Protein AF-A0A820HRX9-F1 (afdb_monomer_lite)

Foldseek 3Di:
DDDPPPQDKDKDKDFDAQPPADQVQWWKWWAFPPDPDDTWTWRWDDDDRTITITITRDDPAKTKTKIKIWGWDWDDDPPDIDIDIDIDIDPDIDTDHAWAWDWVVLEAALQWFDWIKIARDQQVVADDKWKDFAPFTFAWPDQDPPRSITITTTHHHPDAFDWTWIWMDTPNHTRGHDTGTRGHHHDKFWDDKPDPDDDPVDPDDMDTDTPPPVRDPDWDWDADPVVRDIDIDD

Organism: NCBI:txid433720

Structure (mmCIF, N/CA/C/O backbone):
data_AF-A0A820HRX9-F1
#
_entry.id   AF-A0A820HRX9-F1
#
loop_
_atom_site.group_PDB
_atom_site.id
_atom_site.type_symbol
_atom_site.label_atom_id
_atom_site.label_alt_id
_atom_site.label_comp_id
_atom_site.label_asym_id
_atom_site.label_entity_id
_atom_site.label_seq_id
_atom_site.pdbx_PDB_ins_code
_atom_site.Cartn_x
_atom_site.Cartn_y
_atom_site.Cartn_z
_atom_site.occupancy
_atom_site.B_iso_or_equiv
_atom_site.auth_seq_id
_atom_site.auth_comp_id
_atom_site.auth_asym_id
_atom_site.auth_atom_id
_atom_site.pdbx_PDB_model_num
ATOM 1 N N . MET A 1 1 ? -13.016 13.967 -30.831 1.00 27.97 1 MET A N 1
ATOM 2 C CA . MET A 1 1 ? -13.050 14.274 -29.384 1.00 27.97 1 MET A CA 1
ATOM 3 C C . MET A 1 1 ? -13.491 12.986 -28.703 1.00 27.97 1 MET A C 1
ATOM 5 O O . MET A 1 1 ? -14.619 12.593 -28.936 1.00 27.97 1 MET A O 1
ATOM 9 N N . ASN A 1 2 ? -12.661 12.175 -28.050 1.00 20.88 2 ASN A N 1
ATOM 10 C CA . ASN A 1 2 ? -11.381 12.402 -27.381 1.00 20.88 2 ASN A CA 1
ATOM 11 C C . ASN A 1 2 ? -10.356 11.349 -27.818 1.00 20.88 2 ASN A C 1
ATOM 13 O O . ASN A 1 2 ? -10.687 10.173 -27.934 1.00 20.88 2 ASN A O 1
ATOM 17 N N . ALA A 1 3 ? -9.132 11.792 -28.086 1.00 20.61 3 ALA A N 1
ATOM 18 C CA . ALA A 1 3 ? -7.985 10.917 -28.249 1.00 20.61 3 ALA A CA 1
ATOM 19 C C . ALA A 1 3 ? -7.303 10.826 -26.878 1.00 20.61 3 ALA A C 1
ATOM 21 O O . ALA A 1 3 ? -6.561 11.731 -26.508 1.00 20.61 3 ALA A O 1
ATOM 22 N N . ASP A 1 4 ? -7.590 9.771 -26.115 1.00 23.89 4 ASP A N 1
ATOM 23 C CA . ASP A 1 4 ? -6.788 9.410 -24.943 1.00 23.89 4 ASP A CA 1
ATOM 24 C C . ASP A 1 4 ? -5.483 8.784 -25.444 1.00 23.89 4 ASP A C 1
ATOM 26 O O . ASP A 1 4 ? -5.358 7.570 -25.624 1.00 23.89 4 ASP A O 1
ATOM 30 N N . VAL A 1 5 ? -4.515 9.645 -25.752 1.00 27.25 5 VAL A N 1
ATOM 31 C CA . VAL A 1 5 ? -3.143 9.252 -26.077 1.00 27.25 5 VAL A CA 1
ATOM 32 C C . VAL A 1 5 ? -2.331 9.308 -24.785 1.00 27.25 5 VAL A C 1
ATOM 34 O O . VAL A 1 5 ? -1.568 10.238 -24.569 1.00 27.25 5 VAL A O 1
ATOM 37 N N . ASN A 1 6 ? -2.498 8.307 -23.919 1.00 34.44 6 ASN A N 1
ATOM 38 C CA . ASN A 1 6 ? -1.455 7.948 -22.958 1.00 34.44 6 ASN A CA 1
ATOM 39 C C . ASN A 1 6 ? -0.613 6.850 -23.606 1.00 34.44 6 ASN A C 1
ATOM 41 O O . ASN A 1 6 ? -0.941 5.665 -23.539 1.00 34.44 6 ASN A O 1
ATOM 45 N N . ILE A 1 7 ? 0.429 7.264 -24.323 1.00 40.94 7 ILE A N 1
ATOM 46 C CA . ILE A 1 7 ? 1.519 6.369 -24.705 1.00 40.94 7 ILE A CA 1
ATOM 47 C C . ILE A 1 7 ? 2.445 6.349 -23.491 1.00 40.94 7 ILE A C 1
ATOM 49 O O . ILE A 1 7 ? 3.190 7.298 -23.269 1.00 40.94 7 ILE A O 1
ATOM 53 N N . GLU A 1 8 ? 2.338 5.316 -22.659 1.00 65.44 8 GLU A N 1
ATOM 54 C CA . GLU A 1 8 ? 3.268 5.115 -21.548 1.00 65.44 8 GLU A CA 1
ATOM 55 C C . GLU A 1 8 ? 4.607 4.654 -22.140 1.00 65.44 8 GLU A C 1
ATOM 57 O O . GLU A 1 8 ? 4.717 3.572 -22.719 1.00 65.44 8 GLU A O 1
ATOM 62 N N . SER A 1 9 ? 5.613 5.521 -22.077 1.00 67.31 9 SER A N 1
ATOM 63 C CA . SER A 1 9 ? 6.987 5.193 -22.445 1.00 67.31 9 SER A CA 1
ATOM 64 C C . SER A 1 9 ? 7.833 4.951 -21.205 1.00 67.31 9 SER A C 1
ATOM 66 O O . SER A 1 9 ? 7.707 5.688 -20.227 1.00 67.31 9 SER A O 1
ATOM 68 N N . VAL A 1 10 ? 8.754 3.993 -21.269 1.00 72.12 10 VAL A N 1
ATOM 69 C CA . VAL A 1 10 ? 9.817 3.837 -20.269 1.00 72.12 10 VAL A CA 1
ATOM 70 C C . VAL A 1 10 ? 11.127 4.355 -20.840 1.00 72.12 10 VAL A C 1
ATOM 72 O O . VAL A 1 10 ? 11.539 3.973 -21.934 1.00 72.12 10 VAL A O 1
ATOM 75 N N . THR A 1 11 ? 11.798 5.207 -20.071 1.00 76.75 11 THR A N 1
ATOM 76 C CA . THR A 1 11 ? 13.167 5.625 -20.357 1.00 76.75 11 THR A CA 1
ATOM 77 C C . THR A 1 11 ? 14.126 4.549 -19.861 1.00 76.75 11 THR A C 1
ATOM 79 O O . THR A 1 11 ? 14.192 4.259 -18.667 1.00 76.75 11 THR A O 1
ATOM 82 N N . LEU A 1 12 ? 14.872 3.953 -20.782 1.00 75.94 12 LEU A N 1
ATOM 83 C CA . LEU A 1 12 ? 15.934 3.004 -20.486 1.00 75.94 12 LEU A CA 1
ATOM 84 C C . LEU A 1 12 ? 17.275 3.730 -20.512 1.00 75.94 12 LEU A C 1
ATOM 86 O O . LEU A 1 12 ? 17.598 4.397 -21.493 1.00 75.94 12 LEU A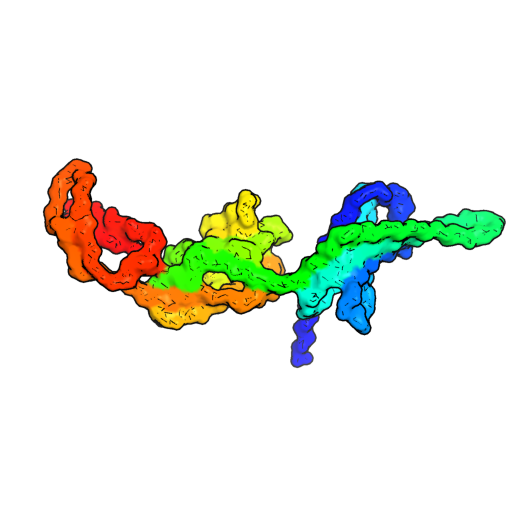 O 1
ATOM 90 N N . THR A 1 13 ? 18.071 3.546 -19.461 1.00 81.06 13 THR A N 1
ATOM 91 C CA . THR A 1 13 ? 19.466 3.991 -19.426 1.00 81.06 13 THR A CA 1
ATOM 92 C C . THR A 1 13 ? 20.368 2.772 -19.427 1.00 81.06 13 THR A C 1
ATOM 94 O O . THR A 1 13 ? 20.329 1.957 -18.508 1.00 81.06 13 THR A O 1
ATOM 97 N N . ILE A 1 14 ? 21.189 2.653 -20.463 1.00 77.19 14 ILE A N 1
ATOM 98 C CA . ILE A 1 14 ? 22.179 1.593 -20.613 1.00 77.19 14 ILE A CA 1
ATOM 99 C C . ILE A 1 14 ? 23.542 2.201 -20.333 1.00 77.19 14 ILE A C 1
ATOM 101 O O . ILE A 1 14 ? 23.923 3.183 -20.965 1.00 77.19 14 ILE A O 1
ATOM 105 N N . THR A 1 15 ? 24.280 1.615 -19.401 1.00 79.94 15 THR A N 1
ATOM 106 C CA . THR A 1 15 ? 25.633 2.043 -19.044 1.00 79.94 15 THR A CA 1
ATOM 107 C C . THR A 1 15 ? 26.674 1.154 -19.726 1.00 79.94 15 THR A C 1
ATOM 109 O O . THR A 1 15 ? 26.468 -0.046 -19.907 1.00 79.94 15 THR A O 1
ATOM 112 N N . GLY A 1 16 ? 27.784 1.746 -20.160 1.00 76.62 16 GLY A N 1
ATOM 113 C CA . GLY A 1 16 ? 28.810 1.070 -20.959 1.00 76.62 16 GLY A CA 1
ATOM 114 C C . GLY A 1 16 ? 29.785 2.068 -21.577 1.00 76.62 16 GLY A C 1
ATOM 115 O O . GLY A 1 16 ? 29.672 3.250 -21.311 1.00 76.62 16 GLY A O 1
ATOM 116 N N . SER A 1 17 ? 30.733 1.619 -22.401 1.00 78.00 17 SER A N 1
ATOM 117 C CA . SER A 1 17 ? 31.650 2.526 -23.112 1.00 78.00 17 SER A CA 1
ATOM 118 C C . SER A 1 17 ? 31.125 2.805 -24.521 1.00 78.00 17 SER A C 1
ATOM 120 O O . SER A 1 17 ? 31.073 1.906 -25.361 1.00 78.00 17 SER A O 1
ATOM 122 N N . PHE A 1 18 ? 30.718 4.049 -24.763 1.00 73.88 18 PHE A N 1
ATOM 123 C CA . PHE A 1 18 ? 30.088 4.528 -25.997 1.00 73.88 18 PHE A CA 1
ATOM 124 C C . PHE A 1 18 ? 30.849 5.708 -26.625 1.00 73.88 18 PHE A C 1
ATOM 126 O O . PHE A 1 18 ? 30.275 6.509 -27.367 1.00 73.88 18 PHE A O 1
ATOM 133 N N . GLU A 1 19 ? 32.147 5.836 -26.345 1.00 76.94 19 GLU A N 1
ATOM 134 C CA . GLU A 1 19 ? 32.988 6.892 -26.915 1.00 76.94 19 GLU A CA 1
ATOM 135 C C . GLU A 1 19 ? 32.926 6.900 -28.452 1.00 76.94 19 GLU A C 1
ATOM 137 O O . GLU A 1 19 ? 33.154 5.890 -29.118 1.00 76.94 19 GLU A O 1
ATOM 142 N N . GLY A 1 20 ? 32.606 8.063 -29.029 1.00 70.44 20 GLY A N 1
ATOM 143 C CA . GLY A 1 20 ? 32.533 8.248 -30.482 1.00 70.44 20 GLY A CA 1
ATOM 144 C C . GLY A 1 20 ? 31.304 7.634 -31.165 1.00 70.44 20 GLY A C 1
ATOM 145 O O . GLY A 1 20 ? 31.200 7.709 -32.389 1.00 70.44 20 GLY A O 1
ATOM 146 N N . VAL A 1 21 ? 30.359 7.059 -30.413 1.00 73.81 21 VAL A N 1
ATOM 147 C CA . VAL A 1 21 ? 29.117 6.500 -30.963 1.00 73.81 21 VAL A CA 1
ATOM 148 C C . VAL A 1 21 ? 28.116 7.621 -31.261 1.00 73.81 21 VAL A C 1
ATOM 150 O O . VAL A 1 21 ? 27.775 8.420 -30.393 1.00 73.81 21 VAL A O 1
ATOM 153 N N . GLN A 1 22 ? 27.613 7.676 -32.497 1.00 72.31 22 GLN A N 1
ATOM 154 C CA . GLN A 1 22 ? 26.589 8.641 -32.911 1.00 72.31 22 GLN A CA 1
ATOM 155 C C . GLN A 1 22 ? 25.182 8.048 -32.760 1.00 72.31 22 GLN A C 1
ATOM 157 O O . GLN A 1 22 ? 24.951 6.893 -33.106 1.00 72.31 22 GLN A O 1
ATOM 162 N N . ALA A 1 23 ? 24.211 8.848 -32.310 1.00 67.06 23 ALA A N 1
ATOM 163 C CA . ALA A 1 23 ? 22.851 8.377 -32.020 1.00 67.06 23 ALA A CA 1
ATOM 164 C C . ALA A 1 23 ? 22.155 7.663 -33.199 1.00 67.06 23 ALA A C 1
ATOM 166 O O . ALA A 1 23 ? 21.506 6.642 -33.000 1.00 67.06 23 ALA A O 1
ATOM 167 N N . HIS A 1 24 ? 22.318 8.158 -34.433 1.00 71.25 24 HIS A N 1
ATOM 168 C CA . HIS A 1 24 ? 21.670 7.590 -35.628 1.00 71.25 24 HIS A CA 1
ATOM 169 C C . HIS A 1 24 ? 22.261 6.244 -36.088 1.00 71.25 24 HIS A C 1
ATOM 171 O O . HIS A 1 24 ? 21.690 5.579 -36.950 1.00 71.25 24 HIS A O 1
ATOM 177 N N . LEU A 1 25 ? 23.403 5.854 -35.520 1.00 68.69 25 LEU A N 1
ATOM 178 C CA . LEU A 1 25 ? 24.117 4.607 -35.792 1.00 68.69 25 LEU A CA 1
ATOM 179 C C . LEU A 1 25 ? 23.743 3.492 -34.795 1.00 68.69 25 LEU A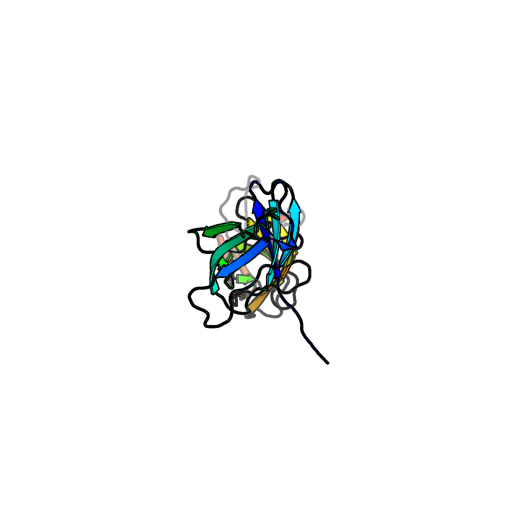 C 1
ATOM 181 O O . LEU A 1 25 ? 24.146 2.337 -34.939 1.00 68.69 25 LEU A O 1
ATOM 185 N N . VAL A 1 26 ? 22.938 3.807 -33.778 1.00 69.69 26 VAL A N 1
ATOM 186 C CA . VAL A 1 26 ? 22.517 2.859 -32.743 1.00 69.69 26 VAL A CA 1
ATOM 187 C C . VAL A 1 26 ? 21.061 2.465 -32.964 1.00 69.69 26 VAL A C 1
ATOM 189 O O . VAL A 1 26 ? 20.193 3.312 -33.151 1.00 69.69 26 VAL A O 1
ATOM 192 N N . THR A 1 27 ? 20.763 1.167 -32.915 1.00 69.06 27 THR A N 1
ATOM 193 C CA . THR A 1 27 ? 19.387 0.658 -32.929 1.00 69.06 27 THR A CA 1
ATOM 194 C C . THR A 1 27 ? 19.190 -0.315 -31.776 1.00 69.06 27 THR A C 1
ATOM 196 O O . THR A 1 27 ? 19.708 -1.431 -31.770 1.00 69.06 27 THR A O 1
ATOM 199 N N . ILE A 1 28 ? 18.404 0.091 -30.787 1.00 68.44 28 ILE A N 1
ATOM 200 C CA . ILE A 1 28 ? 18.102 -0.748 -29.628 1.00 68.44 28 ILE A CA 1
ATOM 201 C C . ILE A 1 28 ? 16.754 -1.419 -29.867 1.00 68.44 28 ILE A C 1
ATOM 203 O O . ILE A 1 28 ? 15.742 -0.739 -30.046 1.00 68.44 28 ILE A O 1
ATOM 207 N N . LEU A 1 29 ? 16.753 -2.752 -29.885 1.00 68.12 29 LEU A N 1
ATOM 208 C CA . LEU A 1 29 ? 15.555 -3.559 -30.080 1.00 68.12 29 LEU A CA 1
ATOM 209 C C . LEU A 1 29 ? 15.222 -4.294 -28.788 1.00 68.12 29 LEU A C 1
ATOM 211 O O . LEU A 1 29 ? 16.062 -4.967 -28.191 1.00 68.12 29 LEU A O 1
ATOM 215 N N . VAL A 1 30 ? 13.971 -4.198 -28.359 1.00 64.75 30 VAL A N 1
ATOM 216 C CA . VAL A 1 30 ? 13.464 -5.060 -27.294 1.00 64.75 30 VAL A CA 1
ATOM 217 C C . VAL A 1 30 ? 12.622 -6.142 -27.950 1.00 64.75 30 VAL A C 1
ATOM 219 O O . VAL A 1 30 ? 11.529 -5.883 -28.457 1.00 64.75 30 VAL A O 1
ATOM 222 N N . THR A 1 31 ? 13.176 -7.354 -27.973 1.00 64.44 31 THR A N 1
ATOM 223 C CA . THR A 1 31 ? 12.581 -8.506 -28.650 1.00 64.44 31 THR A CA 1
ATOM 224 C C . THR A 1 31 ? 11.711 -9.267 -27.657 1.00 64.44 31 THR A C 1
ATOM 226 O O . THR A 1 31 ? 12.204 -9.774 -26.645 1.00 64.44 31 THR A O 1
ATOM 229 N N . PHE A 1 32 ? 10.414 -9.389 -27.938 1.00 63.16 32 PHE A N 1
ATOM 230 C CA . PHE A 1 32 ? 9.480 -10.137 -27.093 1.00 63.16 32 PHE A CA 1
ATOM 231 C C . PHE A 1 32 ? 9.136 -11.482 -27.758 1.00 63.16 32 PHE A C 1
ATO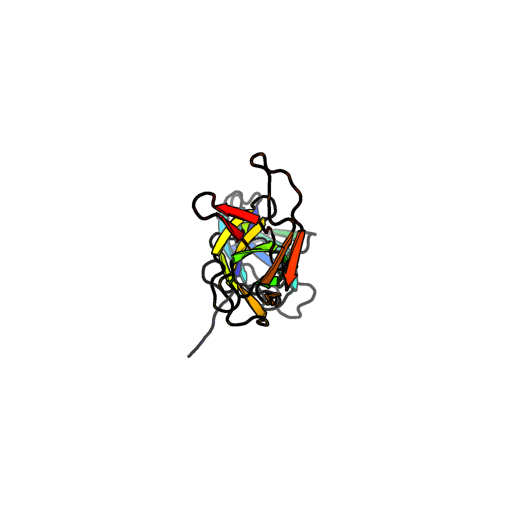M 233 O O . PHE A 1 32 ? 8.450 -11.488 -28.777 1.00 63.16 32 PHE A O 1
ATOM 240 N N . PRO A 1 33 ? 9.553 -12.638 -27.204 1.00 53.94 33 PRO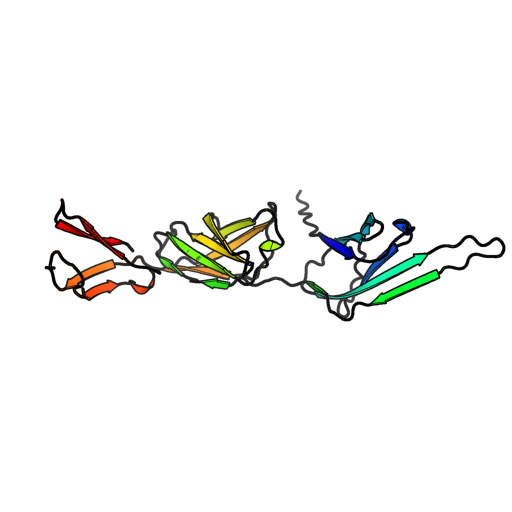 A N 1
ATOM 241 C CA . PRO A 1 33 ? 9.408 -13.951 -27.843 1.00 53.94 33 PRO A CA 1
ATOM 242 C C . PRO A 1 33 ? 7.963 -14.414 -28.095 1.00 53.94 33 PRO A C 1
ATOM 244 O O . PRO A 1 33 ? 7.771 -15.394 -28.807 1.00 53.94 33 PRO A O 1
ATOM 247 N N . LEU A 1 34 ? 6.950 -13.767 -27.507 1.00 51.50 34 LEU A N 1
ATOM 248 C CA . LEU A 1 34 ? 5.548 -14.215 -27.556 1.00 51.50 34 LEU A CA 1
ATOM 249 C C . LEU A 1 34 ? 4.608 -13.285 -28.332 1.00 51.50 34 LEU A C 1
ATOM 251 O O . LEU A 1 34 ? 3.409 -13.547 -28.401 1.00 51.50 34 LEU A O 1
ATOM 255 N N . SER A 1 35 ? 5.124 -12.211 -28.925 1.00 51.22 35 SER A N 1
ATOM 256 C CA . SER A 1 35 ? 4.303 -11.253 -29.654 1.00 51.22 35 SER A CA 1
ATOM 257 C C . SER A 1 35 ? 4.494 -11.456 -31.156 1.00 51.22 35 SER A C 1
ATOM 259 O O . SER A 1 35 ? 5.527 -11.095 -31.703 1.00 51.22 35 SER A O 1
ATOM 261 N N . ASN A 1 36 ? 3.463 -11.928 -31.867 1.00 50.56 36 ASN A N 1
ATOM 262 C CA . ASN A 1 36 ? 3.353 -11.769 -33.333 1.00 50.56 36 ASN A CA 1
ATOM 263 C C . ASN A 1 36 ? 3.207 -10.283 -33.754 1.00 50.56 36 ASN A C 1
ATOM 265 O O . ASN A 1 36 ? 2.774 -9.970 -34.861 1.00 50.56 36 ASN A O 1
ATOM 269 N N . GLN A 1 37 ? 3.519 -9.359 -32.850 1.00 49.78 37 GLN A N 1
ATOM 270 C CA . GLN A 1 37 ? 3.427 -7.921 -32.974 1.00 49.78 37 GLN A CA 1
ATOM 271 C C . GLN A 1 37 ? 4.826 -7.360 -32.708 1.00 49.78 37 GLN A C 1
ATOM 273 O O . GLN A 1 37 ? 5.312 -7.436 -31.583 1.00 49.78 37 GLN A O 1
ATOM 278 N N . HIS A 1 38 ? 5.422 -6.881 -33.801 1.00 56.12 38 HIS A N 1
ATOM 279 C CA . HIS A 1 38 ? 6.589 -6.011 -33.970 1.00 56.12 38 HIS A CA 1
ATOM 280 C C . HIS A 1 38 ? 7.520 -5.824 -32.761 1.00 56.12 38 HIS A C 1
ATOM 282 O O . HIS A 1 38 ? 7.105 -5.309 -31.726 1.00 56.12 38 HIS A O 1
ATOM 288 N N . ASP A 1 39 ? 8.805 -6.141 -32.951 1.00 59.41 39 ASP A N 1
ATOM 289 C CA . ASP A 1 39 ? 9.892 -5.697 -32.073 1.00 59.41 39 ASP A CA 1
ATOM 290 C C . ASP A 1 39 ? 9.700 -4.223 -31.693 1.00 59.41 39 ASP A C 1
ATOM 292 O O . ASP A 1 39 ? 9.473 -3.368 -32.558 1.00 59.41 39 ASP A O 1
ATOM 296 N N . PHE A 1 40 ? 9.773 -3.917 -30.398 1.00 68.56 40 PHE A N 1
ATOM 297 C CA . PHE A 1 40 ? 9.611 -2.542 -29.942 1.00 68.56 40 PHE A CA 1
ATOM 298 C C . PHE A 1 40 ? 10.958 -1.842 -30.074 1.00 68.56 40 PHE A C 1
ATOM 300 O O . PHE A 1 40 ? 11.960 -2.241 -29.471 1.00 68.56 40 PHE A O 1
ATOM 307 N N . VAL A 1 41 ? 10.980 -0.804 -30.906 1.00 72.19 41 VAL A N 1
ATOM 308 C CA . VAL A 1 41 ? 12.172 0.003 -31.152 1.00 72.19 41 VAL A CA 1
ATOM 309 C C . VAL A 1 41 ? 12.307 1.016 -30.022 1.00 72.19 41 VAL A C 1
ATOM 311 O O . VAL A 1 41 ? 11.405 1.825 -29.803 1.00 72.19 41 VAL A O 1
ATOM 314 N N . CYS A 1 42 ? 13.436 0.985 -29.314 1.00 75.06 42 CYS A N 1
ATOM 315 C CA . CYS A 1 42 ? 13.768 2.038 -28.364 1.00 75.06 42 CYS A CA 1
ATOM 316 C C . CYS A 1 42 ? 14.392 3.213 -29.126 1.00 75.06 42 CYS A C 1
ATOM 318 O O . CYS A 1 42 ? 15.420 3.058 -29.790 1.00 75.06 42 CYS A O 1
ATOM 320 N N . THR A 1 43 ? 13.771 4.387 -29.051 1.00 79.31 43 THR A N 1
ATOM 321 C CA . THR A 1 43 ? 14.249 5.584 -29.755 1.00 79.31 43 THR A CA 1
ATOM 322 C C . THR A 1 43 ? 15.320 6.268 -28.914 1.00 79.31 43 THR A C 1
ATOM 324 O O . THR A 1 43 ? 15.045 6.649 -27.781 1.00 79.31 43 THR A O 1
ATOM 327 N N . ILE A 1 44 ? 16.545 6.408 -29.430 1.00 80.69 44 ILE A N 1
ATOM 328 C CA . ILE A 1 44 ? 17.638 7.065 -28.694 1.00 80.69 44 ILE A CA 1
ATOM 329 C C . ILE A 1 44 ? 17.293 8.536 -28.435 1.00 80.69 44 ILE A C 1
ATOM 331 O O . ILE A 1 44 ? 17.023 9.283 -29.372 1.00 80.69 44 ILE A O 1
ATOM 335 N N . GLU A 1 45 ? 17.347 8.948 -27.170 1.00 80.38 45 GLU A N 1
ATOM 336 C CA . GLU A 1 45 ? 17.168 10.341 -26.747 1.00 80.38 45 GLU A CA 1
ATOM 337 C C . GLU A 1 45 ? 18.524 11.026 -26.553 1.00 80.38 45 GLU A C 1
ATOM 339 O O . GLU A 1 45 ? 18.755 12.124 -27.060 1.00 80.38 45 GLU A O 1
ATOM 344 N N . HIS A 1 46 ? 19.447 10.361 -25.850 1.00 79.38 46 HIS A N 1
ATOM 345 C CA . HIS A 1 46 ? 20.744 10.928 -25.491 1.00 79.38 46 HIS A CA 1
ATOM 346 C C . HIS A 1 46 ? 21.863 9.889 -25.569 1.00 79.38 46 HIS A C 1
ATOM 348 O O . HIS A 1 46 ? 21.694 8.738 -25.169 1.00 79.38 46 HIS A O 1
ATOM 354 N N . THR A 1 47 ? 23.031 10.324 -26.042 1.00 76.50 47 THR A N 1
ATOM 355 C CA . THR A 1 47 ? 24.264 9.530 -26.062 1.00 76.50 47 THR A CA 1
ATOM 356 C C . THR A 1 47 ? 25.364 10.269 -25.314 1.00 76.50 47 THR A C 1
ATOM 358 O O . THR A 1 47 ? 25.668 11.418 -25.634 1.00 76.50 47 THR A O 1
ATOM 361 N N . GLN A 1 48 ? 25.958 9.615 -24.326 1.00 81.44 48 GLN A N 1
ATOM 362 C CA . GLN A 1 48 ? 27.111 10.086 -23.563 1.00 81.44 48 GLN A CA 1
ATOM 363 C C . GLN A 1 48 ? 28.243 9.065 -23.689 1.00 81.44 48 GLN A C 1
ATOM 365 O O . GLN A 1 48 ? 28.012 7.942 -24.129 1.00 81.44 48 GLN A O 1
ATOM 370 N N . ASN A 1 49 ? 29.453 9.425 -23.255 1.00 80.38 49 ASN A N 1
ATOM 371 C CA . ASN A 1 49 ? 30.595 8.504 -23.294 1.00 80.38 49 ASN A CA 1
ATOM 372 C C . ASN A 1 49 ? 30.331 7.213 -22.508 1.00 80.38 49 ASN A C 1
ATOM 374 O O . ASN A 1 49 ? 30.749 6.150 -22.953 1.00 80.38 49 ASN A O 1
ATOM 378 N N . ASP A 1 50 ? 29.593 7.309 -21.396 1.00 82.81 50 ASP A N 1
ATOM 379 C CA . ASP A 1 50 ? 29.390 6.189 -20.469 1.00 82.81 50 ASP A CA 1
ATOM 380 C C . ASP A 1 50 ? 27.945 5.657 -20.434 1.00 82.81 50 ASP A C 1
ATOM 382 O O . ASP A 1 50 ? 27.624 4.713 -19.703 1.00 82.81 50 ASP A O 1
ATOM 386 N N . SER A 1 51 ? 27.030 6.287 -21.179 1.00 82.19 51 SER A N 1
ATOM 387 C CA . SER A 1 51 ? 25.623 5.886 -21.173 1.00 82.19 51 SER A CA 1
ATOM 388 C C . SER A 1 51 ? 24.860 6.228 -22.449 1.00 82.19 51 SER A C 1
ATOM 390 O O . SER A 1 51 ? 25.141 7.207 -23.138 1.00 82.19 51 SER A O 1
ATOM 392 N N . LEU A 1 52 ? 23.844 5.419 -22.733 1.00 81.56 52 LEU A N 1
ATOM 393 C CA . LEU A 1 52 ? 22.827 5.667 -23.746 1.00 81.56 52 LEU A CA 1
ATOM 394 C C . LEU A 1 52 ? 21.463 5.708 -23.066 1.00 81.56 52 LEU A C 1
ATOM 396 O O . LEU A 1 52 ? 21.111 4.791 -22.323 1.00 81.56 52 LEU A O 1
ATOM 400 N N . THR A 1 53 ? 20.683 6.741 -23.357 1.00 82.25 53 THR A N 1
ATOM 401 C CA . THR A 1 53 ? 19.302 6.868 -22.893 1.00 82.25 53 THR A CA 1
ATOM 402 C C . THR A 1 53 ? 18.365 6.742 -24.081 1.00 82.25 53 THR A C 1
ATOM 404 O O . THR A 1 53 ? 18.559 7.406 -25.103 1.00 82.25 53 THR A O 1
ATOM 407 N N . CYS A 1 54 ? 17.357 5.884 -23.965 1.00 80.62 54 CYS A N 1
ATOM 408 C CA . CYS A 1 54 ? 16.380 5.667 -25.019 1.00 80.62 54 CYS A CA 1
ATOM 409 C C . CYS A 1 54 ? 14.961 5.557 -24.464 1.00 80.62 54 CYS A C 1
ATOM 411 O O . CYS A 1 54 ? 14.742 5.137 -23.330 1.00 80.62 54 CYS A O 1
ATOM 413 N N . ASN A 1 55 ? 13.997 5.931 -25.292 1.00 80.25 55 ASN A N 1
ATOM 414 C CA . ASN A 1 55 ? 12.581 5.886 -24.994 1.00 80.25 55 ASN A CA 1
ATOM 415 C C . ASN A 1 55 ? 11.954 4.633 -25.613 1.00 80.25 55 ASN A C 1
ATOM 417 O O . ASN A 1 55 ? 11.955 4.474 -26.839 1.00 80.25 55 ASN A O 1
ATOM 421 N N . LEU A 1 56 ? 11.438 3.738 -24.773 1.00 77.06 56 LEU A N 1
ATOM 422 C CA . LEU A 1 56 ? 10.742 2.529 -25.193 1.00 77.06 56 LEU A CA 1
ATOM 423 C C . LEU A 1 56 ? 9.231 2.728 -25.074 1.00 77.06 56 LEU A C 1
ATOM 425 O O . LEU A 1 56 ? 8.710 2.914 -23.975 1.00 77.06 56 LEU A O 1
ATOM 429 N N . ILE A 1 57 ? 8.521 2.604 -26.194 1.00 74.81 57 ILE A N 1
ATOM 430 C CA . ILE A 1 57 ? 7.056 2.563 -26.204 1.00 74.81 57 ILE A CA 1
ATOM 431 C C . ILE A 1 57 ? 6.602 1.209 -25.651 1.00 74.81 57 ILE A C 1
ATOM 433 O O . ILE A 1 57 ? 6.957 0.167 -26.203 1.00 74.81 57 ILE A O 1
ATOM 437 N N . ILE A 1 58 ? 5.812 1.216 -24.578 1.00 69.12 58 ILE A N 1
ATOM 438 C CA . ILE A 1 58 ? 5.371 -0.011 -23.910 1.00 69.12 58 ILE A CA 1
ATOM 439 C C . ILE A 1 58 ? 4.079 -0.549 -24.546 1.00 69.12 58 ILE A C 1
ATOM 441 O O . ILE A 1 58 ? 3.148 0.221 -24.810 1.00 69.12 58 ILE A O 1
ATOM 445 N N . PRO A 1 59 ? 3.965 -1.871 -24.782 1.00 66.31 59 PRO A N 1
ATOM 446 C CA . PRO A 1 59 ? 2.686 -2.483 -25.117 1.00 66.31 59 PRO A CA 1
ATOM 447 C C . PRO A 1 59 ? 1.669 -2.329 -23.987 1.00 66.31 59 PRO A C 1
ATOM 449 O O . PRO A 1 59 ? 1.984 -2.452 -22.811 1.00 66.31 59 PRO A O 1
ATOM 452 N N . LYS A 1 60 ? 0.393 -2.199 -24.354 1.00 68.19 60 LYS A N 1
ATOM 453 C CA . LYS A 1 60 ? -0.728 -2.127 -23.399 1.00 68.19 60 LYS A CA 1
ATOM 454 C C . LYS A 1 60 ? -1.009 -3.437 -22.644 1.00 68.19 60 LYS A C 1
ATOM 456 O O . LYS A 1 60 ? -2.012 -3.525 -21.944 1.00 68.19 60 LYS A O 1
ATOM 461 N N . GLN A 1 61 ? -0.204 -4.476 -22.845 1.00 66.88 61 GLN A N 1
ATOM 462 C CA . GLN A 1 61 ? -0.387 -5.790 -22.236 1.00 66.88 61 GLN A CA 1
ATOM 463 C C . GLN A 1 61 ? 0.914 -6.252 -21.576 1.00 66.88 61 GLN A C 1
ATOM 465 O O . GLN A 1 61 ? 1.989 -5.941 -22.097 1.00 66.88 61 GLN A O 1
ATOM 470 N N . PRO A 1 62 ? 0.829 -7.024 -20.475 1.00 73.31 62 PRO A N 1
ATOM 471 C CA . PRO A 1 62 ? 1.987 -7.671 -19.882 1.00 73.31 62 PRO A CA 1
ATOM 472 C C . PRO A 1 62 ? 2.743 -8.514 -20.908 1.00 73.31 62 PRO A C 1
ATOM 474 O O . PRO A 1 62 ? 2.161 -9.373 -21.571 1.00 73.31 62 PRO A O 1
ATOM 477 N N . VAL A 1 63 ? 4.046 -8.288 -21.015 1.00 74.06 63 VAL A N 1
ATOM 478 C CA . VAL A 1 63 ? 4.933 -9.023 -21.914 1.00 74.06 63 VAL A CA 1
ATOM 479 C C . VAL A 1 63 ? 6.271 -9.269 -21.235 1.00 74.06 63 VAL A C 1
ATOM 481 O O . VAL A 1 63 ? 6.757 -8.470 -20.438 1.00 74.06 63 VAL A O 1
ATOM 484 N N . GLN A 1 64 ? 6.897 -10.385 -21.584 1.00 71.81 64 GLN A N 1
ATOM 485 C CA . GLN A 1 64 ? 8.245 -10.719 -21.152 1.00 71.81 64 GLN A CA 1
ATOM 486 C C . GLN A 1 64 ? 9.131 -10.806 -22.389 1.00 71.81 64 GLN A C 1
ATOM 488 O O . GLN A 1 64 ? 8.764 -11.488 -23.343 1.00 71.81 64 GLN A O 1
ATOM 493 N N . GLY A 1 65 ? 10.267 -10.112 -22.375 1.00 70.06 65 GLY A N 1
ATOM 494 C CA . GLY A 1 65 ? 11.175 -9.983 -23.513 1.00 70.06 65 GLY A CA 1
ATOM 495 C C . GLY A 1 65 ? 12.641 -10.052 -23.124 1.00 70.06 65 GLY A C 1
ATOM 496 O O . GLY A 1 65 ? 12.987 -10.128 -21.949 1.00 70.06 65 GLY A O 1
ATOM 497 N N . ILE A 1 66 ? 13.504 -10.038 -24.130 1.00 69.69 66 ILE A N 1
ATOM 498 C CA . ILE A 1 66 ? 14.951 -9.916 -23.983 1.00 69.69 66 ILE A CA 1
ATOM 499 C C . ILE A 1 66 ? 15.363 -8.593 -24.623 1.00 69.69 66 ILE A C 1
ATOM 501 O O . ILE A 1 66 ? 14.970 -8.282 -25.748 1.00 69.69 66 ILE A O 1
ATOM 505 N N . ILE A 1 67 ? 16.169 -7.811 -23.911 1.00 70.62 67 ILE A N 1
ATOM 506 C CA . ILE A 1 67 ? 16.751 -6.589 -24.466 1.00 70.62 67 ILE A CA 1
ATOM 507 C C . ILE A 1 67 ? 17.919 -6.995 -25.371 1.00 70.62 67 ILE A C 1
ATOM 509 O O . ILE A 1 67 ? 18.820 -7.722 -24.949 1.00 70.62 67 ILE A O 1
ATOM 513 N N . SER A 1 68 ? 17.883 -6.554 -26.628 1.00 69.69 68 SER A N 1
ATOM 514 C CA . SER A 1 68 ? 18.913 -6.810 -27.640 1.00 69.69 68 SER A CA 1
ATOM 515 C C . SER A 1 68 ? 19.435 -5.476 -28.177 1.00 69.69 68 SER A C 1
ATOM 517 O O . SER A 1 68 ? 18.724 -4.719 -28.840 1.00 69.69 68 SER A O 1
ATOM 519 N N . ILE A 1 69 ? 20.694 -5.152 -27.900 1.00 69.75 69 ILE A N 1
ATOM 520 C CA . ILE A 1 69 ? 21.294 -3.908 -28.391 1.00 69.75 69 ILE A CA 1
ATOM 521 C C . ILE A 1 69 ? 22.043 -4.215 -29.682 1.00 69.75 69 ILE A C 1
ATOM 523 O O . ILE A 1 69 ? 22.957 -5.039 -29.681 1.00 69.75 69 ILE A O 1
ATOM 527 N N . ASN A 1 70 ? 21.683 -3.522 -30.766 1.00 69.38 70 ASN A N 1
ATOM 528 C CA . ASN A 1 70 ? 22.388 -3.598 -32.039 1.00 69.38 70 ASN A CA 1
ATOM 529 C C . ASN A 1 70 ? 23.036 -2.245 -32.359 1.00 69.38 70 ASN A C 1
ATOM 531 O O . ASN A 1 70 ? 22.373 -1.215 -32.467 1.00 69.38 70 ASN A O 1
ATOM 535 N N . ILE A 1 71 ? 24.353 -2.240 -32.531 1.00 66.31 71 ILE A N 1
ATOM 536 C CA . ILE A 1 71 ? 25.119 -1.044 -32.889 1.00 66.31 71 ILE A CA 1
ATOM 537 C C . ILE A 1 71 ? 25.642 -1.239 -34.311 1.00 66.31 71 ILE A C 1
ATOM 539 O O . ILE A 1 71 ? 26.301 -2.242 -34.599 1.00 66.31 71 ILE A O 1
ATOM 543 N N . LYS A 1 72 ? 25.333 -0.291 -35.202 1.00 65.00 72 LYS A N 1
ATOM 544 C CA . LYS A 1 72 ? 25.811 -0.267 -36.587 1.00 65.00 72 LYS A CA 1
ATOM 545 C C . LYS A 1 72 ? 26.826 0.855 -36.732 1.00 65.00 72 LYS A C 1
ATOM 547 O O . LYS A 1 72 ? 26.445 2.011 -36.705 1.00 65.00 72 LYS A O 1
ATOM 552 N N . SER A 1 73 ? 28.106 0.546 -36.894 1.00 57.00 73 SER A N 1
ATOM 553 C CA . SER A 1 73 ? 29.122 1.574 -37.144 1.00 57.00 73 SER A CA 1
ATOM 554 C C . SER A 1 73 ? 29.484 1.611 -38.625 1.00 57.00 73 SER A C 1
ATOM 556 O O . SER A 1 73 ? 29.787 0.569 -39.212 1.00 57.00 73 SER A O 1
ATOM 558 N N . TYR A 1 74 ? 29.452 2.804 -39.221 1.00 54.50 74 TYR A N 1
ATOM 559 C CA . TYR A 1 74 ? 29.870 3.028 -40.601 1.00 54.50 74 TYR A CA 1
ATOM 560 C C . TYR A 1 74 ? 31.328 3.486 -40.624 1.00 54.50 74 TYR A C 1
ATOM 562 O O . TYR A 1 74 ? 31.713 4.415 -39.910 1.00 54.50 74 TYR A O 1
ATOM 570 N N . ARG A 1 75 ? 32.152 2.835 -41.448 1.00 51.31 75 ARG A N 1
ATOM 571 C CA . ARG A 1 75 ? 33.518 3.281 -41.727 1.00 51.31 75 ARG A CA 1
ATOM 572 C C . ARG A 1 75 ? 33.632 3.575 -43.216 1.00 51.31 75 ARG A C 1
ATOM 574 O O . ARG A 1 75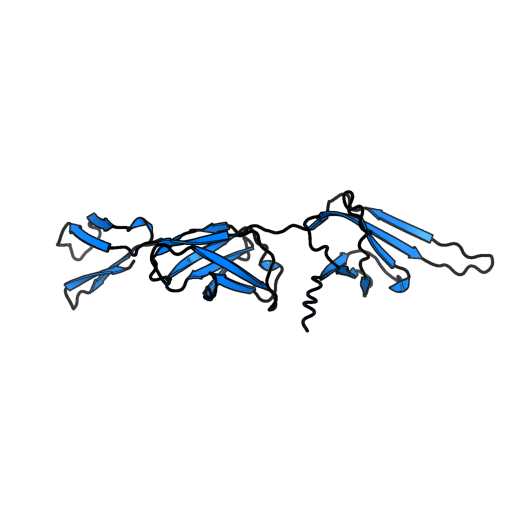 ? 33.672 2.639 -44.008 1.00 51.31 75 ARG A O 1
ATOM 581 N N . GLU A 1 76 ? 33.741 4.852 -43.581 1.00 47.16 76 GLU A N 1
ATOM 582 C CA . GLU A 1 76 ? 34.155 5.234 -44.935 1.00 47.16 76 GLU A CA 1
ATOM 583 C C . GLU A 1 76 ? 35.602 4.774 -45.144 1.00 47.16 76 GLU A C 1
ATOM 585 O O . GLU A 1 76 ? 36.548 5.342 -44.590 1.00 47.16 76 GLU A O 1
ATOM 590 N N . LEU A 1 77 ? 35.786 3.701 -45.910 1.00 52.56 77 LEU A N 1
ATOM 591 C CA . LEU A 1 77 ? 37.094 3.275 -46.390 1.00 52.56 77 LEU A CA 1
ATOM 592 C C . LEU A 1 77 ? 37.199 3.637 -47.870 1.00 52.56 77 LEU A C 1
ATOM 594 O O . LEU A 1 77 ? 36.291 3.386 -48.657 1.00 52.56 77 LEU A O 1
ATOM 598 N N . SER A 1 78 ? 38.350 4.171 -48.275 1.00 52.50 78 SER A N 1
ATOM 599 C CA . SER A 1 78 ? 38.649 4.619 -49.643 1.00 52.50 78 SER A CA 1
ATOM 600 C C . SER A 1 78 ? 38.616 3.514 -50.723 1.00 52.50 78 SER A C 1
ATOM 602 O O . SER A 1 78 ? 38.948 3.781 -51.875 1.00 52.50 78 SER A O 1
ATOM 604 N N . MET A 1 79 ? 38.201 2.288 -50.381 1.00 51.00 79 MET A N 1
ATOM 605 C CA . MET A 1 79 ? 38.051 1.131 -51.276 1.00 51.00 79 MET A CA 1
ATOM 606 C C . MET A 1 79 ? 36.822 0.255 -50.936 1.00 51.00 79 MET A C 1
ATOM 608 O O . MET A 1 79 ? 36.855 -0.957 -51.143 1.00 51.00 79 MET A O 1
ATOM 612 N N . GLY A 1 80 ? 35.732 0.860 -50.455 1.00 54.88 80 GLY A N 1
ATOM 613 C CA . GLY A 1 80 ? 34.432 0.201 -50.284 1.00 54.88 80 GLY A CA 1
ATOM 614 C C . GLY A 1 80 ? 33.946 0.180 -48.836 1.00 54.88 80 GLY A C 1
ATOM 615 O O . GLY A 1 80 ? 34.724 -0.057 -47.912 1.00 54.88 80 GLY A O 1
ATOM 616 N N . ASP A 1 81 ? 32.650 0.429 -48.668 1.00 53.41 81 ASP A N 1
ATOM 617 C CA . ASP A 1 81 ? 31.984 0.512 -47.371 1.00 53.41 81 ASP A CA 1
ATOM 618 C C . ASP A 1 81 ? 31.916 -0.864 -46.709 1.00 53.41 81 ASP A C 1
ATOM 620 O O . ASP A 1 81 ? 31.399 -1.824 -47.284 1.00 53.41 81 ASP A O 1
ATOM 624 N N . THR A 1 82 ? 32.421 -0.966 -45.481 1.00 49.91 82 THR A N 1
ATOM 625 C CA . THR A 1 82 ? 32.223 -2.154 -44.646 1.00 49.91 82 THR A CA 1
ATOM 626 C C . THR A 1 82 ? 31.481 -1.751 -43.383 1.00 49.91 82 THR A C 1
ATOM 628 O O . THR A 1 82 ? 32.055 -1.092 -42.513 1.00 49.91 82 THR A O 1
ATOM 631 N N . ASP A 1 83 ? 30.221 -2.164 -43.278 1.00 55.22 83 ASP A N 1
ATOM 632 C CA . ASP A 1 83 ? 29.429 -2.006 -42.062 1.00 55.22 83 ASP A CA 1
ATOM 633 C C . ASP A 1 83 ? 29.993 -2.904 -40.949 1.00 55.22 83 ASP A C 1
ATOM 635 O O . ASP A 1 83 ? 30.154 -4.116 -41.128 1.00 55.22 83 ASP A O 1
ATOM 639 N N . ILE A 1 84 ? 30.284 -2.326 -39.780 1.00 56.94 84 ILE A N 1
ATOM 640 C CA . ILE A 1 84 ? 30.657 -3.085 -38.581 1.00 56.94 84 ILE A CA 1
ATOM 641 C C . ILE A 1 84 ? 29.407 -3.239 -37.714 1.00 56.94 84 ILE A C 1
ATOM 643 O O . ILE A 1 84 ? 28.841 -2.251 -37.242 1.00 56.94 84 ILE A O 1
ATOM 647 N N . PHE A 1 85 ? 28.999 -4.486 -37.475 1.00 62.19 85 PHE A N 1
ATOM 648 C CA . PHE A 1 85 ? 27.853 -4.823 -36.631 1.00 62.19 85 PHE A CA 1
ATOM 649 C C . PHE A 1 85 ? 28.315 -5.399 -35.292 1.00 62.19 85 PHE A C 1
ATOM 651 O O . PHE A 1 85 ? 29.033 -6.398 -35.253 1.00 62.19 85 PHE A O 1
ATOM 658 N N . GLY A 1 86 ? 27.866 -4.790 -34.195 1.00 64.44 86 GLY A N 1
ATOM 659 C CA . GLY A 1 86 ? 27.962 -5.350 -32.848 1.00 64.44 86 GLY A CA 1
ATOM 660 C C . GLY A 1 86 ? 26.567 -5.650 -32.306 1.00 64.44 86 GLY A C 1
ATOM 661 O O . GLY A 1 86 ? 25.693 -4.786 -32.364 1.00 64.44 86 GLY A O 1
ATOM 662 N N . SER A 1 87 ? 26.353 -6.858 -31.784 1.00 68.69 87 SER A N 1
ATOM 663 C CA . SER A 1 87 ? 25.095 -7.252 -31.143 1.00 68.69 87 SER A CA 1
ATOM 664 C C . SER A 1 87 ? 25.381 -7.857 -29.776 1.00 68.69 87 SER A C 1
ATOM 666 O O . SER A 1 87 ? 26.237 -8.736 -29.652 1.00 68.69 87 SER A O 1
ATOM 668 N N . VAL A 1 88 ? 24.678 -7.378 -28.752 1.00 71.31 88 VAL A N 1
ATOM 669 C CA . VAL A 1 88 ? 24.720 -7.955 -27.407 1.00 71.31 88 VAL A CA 1
ATOM 670 C C . VAL A 1 88 ? 23.303 -8.258 -26.941 1.00 71.31 88 VAL A C 1
ATOM 672 O O . VAL A 1 88 ? 22.404 -7.419 -27.027 1.00 71.31 88 VAL A O 1
ATOM 675 N N . ASN A 1 89 ? 23.122 -9.475 -26.435 1.00 70.19 89 ASN A N 1
ATOM 676 C CA . ASN A 1 89 ? 21.873 -9.931 -25.846 1.00 70.19 89 ASN A CA 1
ATOM 677 C C . ASN A 1 89 ? 22.054 -10.018 -24.337 1.00 70.19 89 ASN A C 1
ATOM 679 O O . ASN A 1 89 ? 22.987 -10.668 -23.860 1.00 70.19 89 ASN A O 1
ATOM 683 N N . PHE A 1 90 ? 21.148 -9.398 -23.589 1.00 70.69 90 PHE A N 1
ATOM 684 C CA . PHE A 1 90 ? 21.121 -9.550 -22.141 1.00 70.69 90 PHE A CA 1
ATOM 685 C C . PHE A 1 90 ? 20.362 -10.838 -21.805 1.00 70.69 90 PHE A C 1
ATOM 687 O O . PHE A 1 90 ? 19.217 -10.986 -22.221 1.00 70.69 90 PHE A O 1
ATOM 694 N N . PRO A 1 91 ? 20.965 -11.804 -21.093 1.00 68.81 91 PRO A N 1
ATOM 695 C CA . PRO A 1 91 ? 20.301 -13.075 -20.804 1.00 68.81 91 PRO A CA 1
ATOM 696 C C . PRO A 1 91 ? 19.125 -12.914 -19.828 1.00 68.81 91 PRO A C 1
ATOM 698 O O . PRO A 1 91 ? 18.235 -13.765 -19.782 1.00 68.81 91 PRO A O 1
ATOM 701 N N . GLU A 1 92 ? 19.114 -11.829 -19.051 1.00 74.62 92 GLU A N 1
ATOM 702 C CA . GLU A 1 92 ? 18.023 -11.487 -18.148 1.00 74.62 92 GLU A CA 1
ATOM 703 C C . GLU A 1 92 ? 16.814 -10.958 -18.918 1.00 74.62 92 GLU A C 1
ATOM 705 O O . GLU A 1 92 ? 16.919 -10.122 -19.818 1.00 74.62 92 GLU A O 1
ATOM 710 N N . LYS A 1 93 ? 15.637 -11.461 -18.548 1.00 71.56 93 LYS A N 1
ATOM 711 C CA . LYS A 1 93 ? 14.391 -11.093 -19.208 1.00 71.56 93 LYS A CA 1
ATOM 712 C C . LYS A 1 93 ? 13.853 -9.783 -18.641 1.00 71.56 93 LYS A C 1
ATOM 714 O O . LYS A 1 93 ? 13.656 -9.664 -17.433 1.00 71.56 93 LYS A O 1
ATOM 719 N N . PHE A 1 94 ? 13.530 -8.850 -19.525 1.00 72.19 94 PHE A N 1
ATOM 720 C CA . PHE A 1 94 ? 12.790 -7.642 -19.190 1.00 72.19 94 PHE A CA 1
ATOM 721 C C . PHE A 1 94 ? 11.298 -7.970 -19.071 1.00 72.19 94 PHE A C 1
ATOM 723 O O . PHE A 1 94 ? 10.705 -8.536 -19.993 1.00 72.19 94 PHE A O 1
ATOM 730 N N . ASN A 1 95 ? 10.702 -7.643 -17.924 1.00 73.88 95 ASN A N 1
ATOM 731 C CA . ASN A 1 95 ? 9.311 -7.962 -17.613 1.00 73.88 95 ASN A CA 1
ATOM 732 C C . ASN A 1 95 ? 8.484 -6.685 -17.552 1.00 73.88 95 ASN A C 1
ATOM 734 O O . ASN A 1 95 ? 8.699 -5.845 -16.683 1.00 73.88 95 ASN A O 1
ATOM 738 N N . ILE A 1 96 ? 7.501 -6.587 -18.436 1.00 74.62 96 ILE A N 1
ATOM 739 C CA . ILE A 1 96 ? 6.428 -5.604 -18.351 1.00 74.62 96 ILE A CA 1
ATOM 740 C C . ILE A 1 96 ? 5.222 -6.345 -17.791 1.00 74.62 96 ILE A C 1
ATOM 742 O O . ILE A 1 96 ? 4.762 -7.327 -18.375 1.00 74.62 96 ILE A O 1
ATOM 746 N N . TYR A 1 97 ? 4.722 -5.909 -16.646 1.00 79.94 97 TYR A N 1
ATOM 747 C CA . TYR A 1 97 ? 3.599 -6.545 -15.972 1.00 79.94 97 TYR A CA 1
ATOM 748 C C . TYR A 1 97 ? 2.718 -5.496 -15.305 1.00 79.94 97 TYR A C 1
ATOM 750 O O . TYR A 1 97 ? 3.143 -4.365 -15.086 1.00 79.94 97 TYR A O 1
ATOM 758 N N . ILE A 1 98 ? 1.480 -5.881 -15.002 1.00 83.25 98 ILE A N 1
ATOM 759 C CA . ILE A 1 98 ? 0.569 -5.067 -14.200 1.00 83.25 98 ILE A CA 1
ATOM 760 C C . ILE A 1 98 ? 0.777 -5.497 -12.743 1.00 83.25 98 ILE A C 1
ATOM 762 O O . ILE A 1 98 ? 0.490 -6.654 -12.424 1.00 83.25 98 ILE A O 1
ATOM 766 N N . PRO A 1 99 ? 1.324 -4.639 -11.866 1.00 87.38 99 PRO A N 1
ATOM 767 C CA . PRO A 1 99 ? 1.588 -5.022 -10.490 1.00 87.38 99 PRO A CA 1
ATOM 768 C C . PRO A 1 99 ? 0.299 -5.131 -9.672 1.00 87.38 99 PRO A C 1
ATOM 770 O O . PRO A 1 99 ? -0.708 -4.477 -9.951 1.00 87.38 99 PRO A O 1
ATOM 773 N N . LYS A 1 100 ? 0.355 -5.939 -8.611 1.00 91.38 100 LYS A N 1
ATOM 774 C CA . LYS A 1 100 ? -0.717 -6.075 -7.624 1.00 91.38 100 LYS A CA 1
ATOM 775 C C . LYS A 1 100 ? -0.241 -5.587 -6.268 1.00 91.38 100 LYS A C 1
ATOM 777 O O . LYS A 1 100 ? 0.643 -6.200 -5.671 1.00 91.38 100 LYS A O 1
ATOM 782 N N . ALA A 1 101 ? -0.863 -4.527 -5.775 1.00 94.88 101 ALA A N 1
ATOM 783 C CA . ALA A 1 101 ? -0.570 -3.998 -4.455 1.00 94.88 101 ALA A CA 1
ATOM 784 C C . ALA A 1 101 ? -1.030 -4.957 -3.347 1.00 94.88 101 ALA A C 1
ATOM 786 O O . ALA A 1 101 ? -2.015 -5.687 -3.493 1.00 94.88 101 ALA A O 1
ATOM 787 N N . ILE A 1 102 ? -0.348 -4.905 -2.207 1.00 96.62 102 ILE A N 1
ATOM 788 C CA . ILE A 1 102 ? -0.777 -5.576 -0.977 1.00 96.62 102 ILE A CA 1
ATOM 789 C C . ILE A 1 102 ? -1.046 -4.498 0.069 1.00 96.62 102 ILE A C 1
ATOM 791 O O . ILE A 1 102 ? -0.181 -3.669 0.333 1.00 96.62 102 ILE A O 1
ATOM 795 N N . LEU A 1 103 ? -2.245 -4.509 0.654 1.00 97.81 103 LEU A N 1
ATOM 796 C CA . LEU A 1 103 ? -2.637 -3.587 1.721 1.00 97.81 103 LEU A CA 1
ATOM 797 C C . LEU A 1 103 ? -2.504 -4.275 3.079 1.00 97.81 103 LEU A C 1
ATOM 799 O O . LEU A 1 103 ? -3.030 -5.374 3.268 1.00 97.81 103 LEU A O 1
ATOM 803 N N . LYS A 1 104 ? -1.835 -3.627 4.036 1.00 96.38 104 LYS A N 1
ATOM 804 C CA . LYS A 1 104 ? -1.726 -4.108 5.418 1.00 96.38 104 LYS A CA 1
ATOM 805 C C . LYS A 1 104 ? -2.071 -3.008 6.432 1.00 96.38 104 LYS A C 1
ATOM 807 O O . LYS A 1 104 ? -1.290 -2.073 6.600 1.00 96.38 104 LYS A O 1
ATOM 812 N N . PRO A 1 105 ? -3.194 -3.134 7.164 1.00 97.19 105 PRO A N 1
ATOM 813 C CA . PRO A 1 105 ? -4.298 -4.066 6.919 1.00 97.19 105 PRO A CA 1
ATOM 814 C C . PRO A 1 105 ? -5.047 -3.722 5.620 1.00 97.19 105 PRO A C 1
ATOM 816 O O . PRO A 1 105 ? -4.985 -2.598 5.128 1.00 97.19 105 PRO A O 1
ATOM 819 N N . ASP A 1 106 ? -5.810 -4.681 5.101 1.00 97.75 106 ASP A N 1
ATOM 820 C CA . ASP A 1 106 ? -6.743 -4.505 3.980 1.00 97.75 106 ASP A CA 1
ATOM 821 C C . ASP A 1 106 ? -8.154 -4.093 4.445 1.00 97.75 106 ASP A C 1
ATOM 823 O O . ASP A 1 106 ? -9.109 -4.105 3.668 1.00 97.75 106 ASP A O 1
ATOM 827 N N . TYR A 1 107 ? -8.305 -3.720 5.718 1.00 97.88 107 TYR A N 1
ATOM 828 C CA . TYR A 1 107 ? -9.553 -3.242 6.302 1.00 97.88 107 TYR A CA 1
ATOM 829 C C . TYR A 1 107 ? -9.328 -2.266 7.457 1.00 97.88 107 TYR A C 1
ATOM 831 O O . TYR A 1 107 ? -8.253 -2.224 8.053 1.00 97.88 107 TYR A O 1
ATOM 839 N N . GLY A 1 108 ? -10.379 -1.533 7.821 1.00 97.50 108 GLY A N 1
ATOM 840 C CA . GLY A 1 108 ? -10.379 -0.646 8.984 1.00 97.50 108 GLY A CA 1
ATOM 841 C C . GLY A 1 108 ? -11.756 -0.054 9.287 1.00 97.50 108 GLY A C 1
ATOM 842 O O . GLY A 1 108 ? -12.718 -0.333 8.563 1.00 97.50 108 GLY A O 1
ATOM 843 N N . PRO A 1 109 ? -11.892 0.722 10.373 1.00 97.38 109 PRO A N 1
ATOM 844 C CA . PRO A 1 109 ? -13.167 1.303 10.772 1.00 97.38 109 PRO A CA 1
ATOM 845 C C . PRO A 1 109 ? -13.661 2.343 9.760 1.00 97.38 109 PRO A C 1
ATOM 847 O O . PRO A 1 109 ? -12.884 3.109 9.190 1.00 97.38 109 PRO A O 1
ATOM 850 N N . ALA A 1 110 ? -14.980 2.409 9.582 1.00 97.06 110 ALA A N 1
ATOM 851 C CA . ALA A 1 110 ? -15.639 3.357 8.688 1.00 97.06 110 ALA A CA 1
ATOM 852 C C . ALA A 1 110 ? -15.364 4.827 9.043 1.00 97.06 110 ALA A C 1
ATOM 854 O O . ALA A 1 110 ? -15.430 5.684 8.172 1.00 97.06 110 ALA A O 1
ATOM 855 N N . ILE A 1 111 ? -15.025 5.142 10.295 1.00 96.12 111 ILE A N 1
ATOM 856 C CA . ILE A 1 111 ? -14.637 6.503 10.691 1.00 96.12 111 ILE A CA 1
ATOM 857 C C . ILE A 1 111 ? -13.284 6.951 10.102 1.00 96.12 111 ILE A C 1
ATOM 859 O O . ILE A 1 111 ? -12.977 8.141 10.132 1.00 96.12 111 ILE A O 1
ATOM 863 N N . GLY A 1 112 ? -12.506 6.033 9.519 1.00 96.19 112 GLY A N 1
ATOM 864 C CA . GLY A 1 112 ? -11.197 6.313 8.931 1.00 96.19 112 GLY A CA 1
ATOM 865 C C . GLY A 1 112 ? -10.053 6.263 9.943 1.00 96.19 112 GLY A C 1
ATOM 866 O O . GLY A 1 112 ? -10.204 5.753 11.051 1.00 96.19 112 GLY A O 1
ATOM 867 N N . GLY A 1 113 ? -8.888 6.785 9.553 1.00 96.00 113 GLY A N 1
ATOM 868 C CA . GLY A 1 113 ? -7.709 6.875 10.424 1.00 96.00 113 GLY A CA 1
ATOM 869 C C . GLY A 1 113 ? -6.840 5.614 10.479 1.00 96.00 113 GLY A C 1
ATOM 870 O O . GLY A 1 113 ? -5.872 5.572 11.239 1.00 96.00 113 GLY A O 1
ATOM 871 N N . THR A 1 114 ? -7.139 4.602 9.666 1.00 97.19 114 THR A N 1
ATOM 872 C CA . THR A 1 114 ? -6.328 3.383 9.548 1.00 97.19 114 THR A CA 1
ATOM 873 C C . THR A 1 114 ? -5.028 3.712 8.836 1.00 97.19 114 THR A C 1
ATOM 875 O O . THR A 1 114 ? -5.048 4.302 7.755 1.00 97.19 114 THR A O 1
ATOM 878 N N . LYS A 1 115 ? -3.899 3.302 9.417 1.00 97.38 115 LYS A N 1
ATOM 879 C CA . LYS A 1 115 ? -2.591 3.364 8.763 1.00 97.38 115 LYS A CA 1
ATOM 880 C C . LYS A 1 115 ? -2.424 2.134 7.892 1.00 97.38 115 LYS A C 1
ATOM 882 O O . LYS A 1 115 ? -2.305 1.025 8.409 1.00 97.38 115 LYS A O 1
ATOM 887 N N . ILE A 1 116 ? -2.433 2.336 6.588 1.00 97.69 116 ILE A N 1
ATOM 888 C CA . ILE A 1 116 ? -2.359 1.282 5.588 1.00 97.69 116 ILE A CA 1
ATOM 889 C C . ILE A 1 116 ? -0.951 1.289 5.013 1.00 97.69 116 ILE A C 1
ATOM 891 O O . ILE A 1 116 ? -0.531 2.274 4.410 1.00 97.69 116 ILE A O 1
ATOM 895 N N . GLN A 1 117 ? -0.236 0.187 5.192 1.00 96.44 117 GLN A N 1
ATOM 896 C CA . GLN A 1 117 ? 1.020 -0.078 4.509 1.00 96.44 117 GLN A CA 1
ATOM 897 C C . GLN A 1 117 ? 0.706 -0.687 3.141 1.00 96.44 117 GLN A C 1
ATOM 899 O O . GLN A 1 117 ? -0.025 -1.675 3.049 1.00 96.44 117 GLN A O 1
ATOM 904 N N . ILE A 1 118 ? 1.218 -0.060 2.086 1.00 96.44 118 ILE A N 1
ATOM 905 C CA . ILE A 1 118 ? 1.065 -0.486 0.698 1.00 96.44 118 ILE A CA 1
ATOM 906 C C . ILE A 1 118 ? 2.397 -1.055 0.239 1.00 96.44 118 ILE A C 1
ATOM 908 O O . ILE A 1 118 ? 3.406 -0.349 0.198 1.00 96.44 118 ILE A O 1
ATOM 912 N N . GLU A 1 119 ? 2.372 -2.334 -0.106 1.00 93.88 119 GLU A N 1
ATOM 913 C CA . GLU A 1 119 ? 3.548 -3.107 -0.487 1.00 93.88 119 GLU A CA 1
ATOM 914 C C . GLU A 1 119 ? 3.446 -3.607 -1.931 1.00 93.88 119 GLU A C 1
ATOM 916 O O . GLU A 1 119 ? 2.388 -3.528 -2.567 1.00 93.88 119 GLU A O 1
ATOM 921 N N . ASN A 1 120 ? 4.548 -4.193 -2.412 1.00 89.19 120 ASN A N 1
ATOM 922 C CA . ASN A 1 120 ? 4.666 -4.812 -3.735 1.00 89.19 120 ASN A CA 1
ATOM 923 C C . ASN A 1 120 ? 4.512 -3.819 -4.904 1.00 89.19 120 ASN A C 1
ATOM 925 O O . ASN A 1 120 ? 3.995 -4.164 -5.967 1.00 89.19 120 ASN A O 1
ATOM 929 N N . LEU A 1 121 ? 4.952 -2.578 -4.682 1.00 83.56 121 LEU A N 1
ATOM 930 C CA . LEU A 1 121 ? 5.018 -1.502 -5.662 1.00 83.56 121 LEU A CA 1
ATOM 931 C C . LEU A 1 121 ? 6.337 -0.758 -5.450 1.00 83.56 121 LEU A C 1
ATOM 933 O O . LEU A 1 121 ? 6.554 -0.216 -4.374 1.00 83.56 121 LEU A O 1
ATOM 937 N N . ASP A 1 122 ? 7.221 -0.734 -6.447 1.00 78.50 122 ASP A N 1
ATOM 938 C CA . ASP A 1 122 ? 8.543 -0.095 -6.352 1.00 78.50 122 ASP A CA 1
ATOM 939 C C . ASP A 1 122 ? 8.434 1.443 -6.361 1.00 78.50 122 ASP A C 1
ATOM 941 O O . ASP A 1 122 ? 8.781 2.120 -7.330 1.00 78.50 122 ASP A O 1
ATOM 945 N N . PHE A 1 123 ? 7.904 2.023 -5.279 1.00 80.31 123 PHE A N 1
ATOM 946 C CA . PHE A 1 123 ? 7.611 3.457 -5.183 1.00 80.31 123 PHE A CA 1
ATOM 947 C C . PHE A 1 123 ? 8.858 4.347 -5.288 1.00 80.31 123 PHE A C 1
ATOM 949 O O . PHE A 1 123 ? 8.753 5.502 -5.696 1.00 80.31 123 PHE A O 1
ATOM 956 N N . ASN A 1 124 ? 10.037 3.821 -4.948 1.00 73.56 124 ASN A N 1
ATOM 957 C CA . ASN A 1 124 ? 11.315 4.535 -5.000 1.00 73.56 124 ASN A CA 1
ATOM 958 C C . ASN A 1 124 ? 11.760 4.913 -6.426 1.00 73.56 124 ASN A C 1
ATOM 960 O O . ASN A 1 124 ? 12.620 5.779 -6.579 1.00 73.56 124 ASN A O 1
ATOM 964 N N . LEU A 1 125 ? 11.177 4.296 -7.457 1.00 70.31 125 LEU A N 1
ATOM 965 C CA . LEU A 1 125 ? 11.447 4.616 -8.859 1.00 70.31 125 LEU A CA 1
ATOM 966 C C . LEU A 1 125 ? 10.725 5.888 -9.327 1.00 70.31 125 LEU A C 1
ATOM 968 O O . LEU A 1 125 ? 10.944 6.342 -10.450 1.00 70.31 125 LEU A O 1
ATOM 972 N N . TYR A 1 126 ? 9.872 6.478 -8.485 1.00 73.69 126 TYR A N 1
ATOM 973 C CA . TYR A 1 126 ? 8.962 7.544 -8.882 1.00 73.69 126 TYR A CA 1
ATOM 974 C C . TYR A 1 126 ? 9.084 8.788 -7.995 1.00 73.69 126 TYR A C 1
ATOM 976 O O . TYR A 1 126 ? 9.114 8.716 -6.770 1.00 73.69 126 TYR A O 1
ATOM 984 N N . SER A 1 127 ? 9.111 9.967 -8.623 1.00 70.25 127 SER A N 1
ATOM 985 C CA . SER A 1 127 ? 9.325 11.257 -7.949 1.00 70.25 127 SER A CA 1
ATOM 986 C C . SER A 1 127 ? 8.072 11.867 -7.319 1.00 70.25 127 SER A C 1
ATOM 988 O O . SER A 1 127 ? 8.169 12.726 -6.445 1.00 70.25 127 SER A O 1
ATOM 990 N N . THR A 1 128 ? 6.879 11.512 -7.794 1.00 83.75 128 THR A N 1
ATOM 991 C CA . THR A 1 128 ? 5.619 12.066 -7.283 1.00 83.75 128 THR A CA 1
ATOM 992 C C . THR A 1 128 ? 4.550 10.993 -7.302 1.00 83.75 128 THR A C 1
ATOM 994 O O . THR A 1 128 ? 4.150 10.547 -8.374 1.00 83.75 128 THR A O 1
ATOM 997 N N . VAL A 1 129 ? 4.076 10.615 -6.116 1.00 89.38 129 VAL A N 1
ATOM 998 C CA . VAL A 1 129 ? 3.060 9.580 -5.911 1.00 89.38 129 VAL A CA 1
ATOM 999 C C . VAL A 1 129 ? 1.895 10.173 -5.122 1.00 89.38 129 VAL A C 1
ATOM 1001 O O . VAL A 1 129 ? 2.103 10.849 -4.114 1.00 89.38 129 VAL A O 1
ATOM 1004 N N . LYS A 1 130 ? 0.666 9.916 -5.572 1.00 93.75 130 LYS A N 1
ATOM 1005 C CA . LYS A 1 130 ? -0.568 10.173 -4.818 1.00 93.75 130 LYS A CA 1
ATOM 1006 C C . LYS A 1 130 ? -1.391 8.901 -4.753 1.00 93.75 130 LYS A C 1
ATOM 1008 O O . LYS A 1 130 ? -1.511 8.195 -5.752 1.00 93.75 130 LYS A O 1
ATOM 1013 N N . ILE A 1 131 ? -1.965 8.623 -3.591 1.00 96.25 131 ILE A N 1
ATOM 1014 C CA . ILE A 1 131 ? -2.733 7.406 -3.341 1.00 96.25 131 ILE A CA 1
ATOM 1015 C C . ILE A 1 131 ? -4.177 7.783 -3.044 1.00 96.25 131 ILE A C 1
ATOM 1017 O O . ILE A 1 131 ? -4.453 8.711 -2.284 1.00 96.25 131 ILE A O 1
ATOM 1021 N N . TYR A 1 132 ? -5.096 7.024 -3.623 1.00 97.62 132 TYR A N 1
ATOM 1022 C CA . TYR A 1 132 ? -6.527 7.182 -3.453 1.00 97.62 132 TYR A CA 1
ATOM 1023 C C . TYR A 1 132 ? -7.169 5.839 -3.114 1.00 97.62 132 TYR A C 1
ATOM 1025 O O . TYR A 1 132 ? -6.779 4.790 -3.627 1.00 97.62 132 TYR A O 1
ATOM 1033 N N . LEU A 1 133 ? -8.184 5.893 -2.261 1.00 97.62 133 LEU A N 1
ATOM 1034 C CA . LEU A 1 133 ? -9.154 4.827 -2.061 1.00 97.62 133 LEU A CA 1
ATOM 1035 C C . LEU A 1 133 ? -10.465 5.311 -2.688 1.00 97.62 133 LEU A C 1
ATOM 1037 O O . LEU A 1 133 ? -11.069 6.283 -2.230 1.00 97.62 133 LEU A O 1
ATOM 1041 N N . ASP A 1 134 ? -10.838 4.701 -3.810 1.00 95.56 134 ASP A N 1
ATOM 1042 C CA . ASP A 1 134 ? -11.766 5.237 -4.805 1.00 95.56 134 ASP A CA 1
ATOM 1043 C C . ASP A 1 134 ? -11.450 6.698 -5.166 1.00 95.56 134 ASP A C 1
ATOM 1045 O O . ASP A 1 134 ? -10.511 6.988 -5.906 1.00 95.56 134 ASP A O 1
ATOM 1049 N N . LYS A 1 135 ? -12.247 7.638 -4.647 1.00 93.50 135 LYS A N 1
ATOM 1050 C CA . LYS A 1 135 ? -12.130 9.079 -4.914 1.00 93.50 135 LYS A CA 1
ATOM 1051 C C . LYS A 1 135 ? -11.514 9.851 -3.748 1.00 93.50 135 LYS A C 1
ATOM 1053 O O . LYS A 1 135 ? -11.286 11.051 -3.878 1.00 93.50 135 LYS A O 1
ATOM 1058 N N . GLN A 1 136 ? -11.295 9.200 -2.608 1.00 95.69 136 GLN A N 1
ATOM 1059 C CA . GLN A 1 136 ? -10.769 9.833 -1.406 1.00 95.69 136 GLN A CA 1
ATOM 1060 C C . GLN A 1 136 ? -9.251 9.710 -1.376 1.00 95.69 136 GLN A C 1
ATOM 1062 O O . GLN A 1 136 ? -8.703 8.623 -1.537 1.00 95.69 136 GLN A O 1
ATOM 1067 N N . GLU A 1 137 ? -8.561 10.826 -1.160 1.00 96.50 137 GLU A N 1
ATOM 1068 C CA . GLU A 1 137 ? -7.106 10.829 -1.029 1.00 96.50 137 GLU A CA 1
ATOM 1069 C C . GLU A 1 137 ? -6.683 10.150 0.280 1.00 96.50 137 GLU A C 1
ATOM 1071 O O . GLU A 1 137 ? -7.104 10.562 1.366 1.00 96.50 137 GLU A O 1
ATOM 1076 N N . CYS A 1 138 ? -5.833 9.126 0.173 1.00 97.56 138 CYS A N 1
ATOM 1077 C CA . CYS A 1 138 ? -5.171 8.495 1.308 1.00 97.56 138 CYS A CA 1
ATOM 1078 C C . CYS A 1 138 ? -3.888 9.275 1.602 1.00 97.56 138 CYS A C 1
ATOM 1080 O O . CYS A 1 138 ? -2.927 9.228 0.831 1.00 97.56 138 CYS A O 1
ATOM 1082 N N . GLN A 1 139 ? -3.873 10.026 2.701 1.00 96.50 139 GLN A N 1
ATOM 1083 C CA . GLN A 1 139 ? -2.761 10.925 3.000 1.00 96.50 139 GLN A CA 1
ATOM 1084 C C . GLN A 1 139 ? -1.513 10.123 3.351 1.00 96.50 139 GLN A C 1
ATOM 1086 O O . GLN A 1 139 ? -1.519 9.356 4.311 1.00 96.50 139 GLN A O 1
ATOM 1091 N N . ILE A 1 140 ? -0.440 10.312 2.586 1.00 95.38 140 ILE A N 1
ATOM 1092 C CA . ILE A 1 140 ? 0.825 9.616 2.817 1.00 95.38 140 ILE A CA 1
ATOM 1093 C C . ILE A 1 140 ? 1.445 10.121 4.120 1.00 95.38 140 ILE A C 1
ATOM 1095 O O . ILE A 1 140 ? 1.750 11.306 4.254 1.00 95.38 140 ILE A O 1
ATOM 1099 N N . SER A 1 141 ? 1.630 9.217 5.080 1.00 95.06 141 SER A N 1
ATOM 1100 C CA . SER A 1 141 ? 2.230 9.509 6.383 1.00 95.06 141 SER A CA 1
ATOM 1101 C C . SER A 1 141 ? 3.726 9.209 6.413 1.00 95.06 141 SER A C 1
ATOM 1103 O O . SER A 1 141 ? 4.469 9.890 7.122 1.00 95.06 141 SER A O 1
ATOM 1105 N N . LYS A 1 142 ? 4.184 8.197 5.664 1.00 92.62 142 LYS A N 1
ATOM 1106 C CA . LYS A 1 142 ? 5.589 7.770 5.637 1.00 92.62 142 LYS A CA 1
ATOM 1107 C C . LYS A 1 142 ? 5.937 7.076 4.317 1.00 92.62 142 LYS A C 1
ATOM 1109 O O . LYS A 1 142 ? 5.167 6.263 3.822 1.00 92.62 142 LYS A O 1
ATOM 1114 N N . TYR A 1 143 ? 7.146 7.336 3.823 1.00 90.06 143 TYR A N 1
ATOM 1115 C CA . TYR A 1 143 ? 7.827 6.502 2.829 1.00 90.06 143 TYR A CA 1
ATOM 1116 C C . TYR A 1 143 ? 8.875 5.633 3.531 1.00 90.06 143 TYR A C 1
ATOM 1118 O O . TYR A 1 143 ? 9.701 6.154 4.288 1.00 90.06 143 TYR A O 1
ATOM 1126 N N . ASP A 1 144 ? 8.847 4.323 3.302 1.00 86.25 144 ASP A N 1
ATOM 1127 C CA . ASP A 1 144 ? 9.894 3.406 3.741 1.00 86.25 144 ASP A CA 1
ATOM 1128 C C . ASP A 1 144 ? 10.835 3.073 2.580 1.00 86.25 144 ASP A C 1
ATOM 1130 O O . ASP A 1 144 ? 10.616 2.147 1.805 1.00 86.25 144 ASP A O 1
ATOM 1134 N N . TYR A 1 145 ? 11.909 3.854 2.455 1.00 81.38 145 TYR A N 1
ATOM 1135 C CA . TYR A 1 145 ? 12.907 3.692 1.393 1.00 81.38 145 TYR A CA 1
ATOM 1136 C C . TYR A 1 145 ? 13.729 2.402 1.504 1.00 81.38 145 TYR A C 1
ATOM 1138 O O . TYR A 1 145 ? 14.456 2.071 0.574 1.00 81.38 145 TYR A O 1
ATOM 1146 N N . SER A 1 146 ? 13.667 1.698 2.641 1.00 83.75 146 SER A N 1
ATOM 1147 C CA . SER A 1 146 ? 14.388 0.435 2.819 1.00 83.75 146 SER A CA 1
ATOM 1148 C C . SER A 1 146 ? 13.629 -0.752 2.232 1.00 83.75 146 SER A C 1
ATOM 1150 O O . SER A 1 146 ? 14.251 -1.676 1.712 1.00 83.75 146 SER A O 1
ATOM 1152 N N . THR A 1 147 ? 12.296 -0.705 2.282 1.00 83.31 147 THR A N 1
ATOM 1153 C CA . THR A 1 147 ? 11.403 -1.744 1.752 1.00 83.31 147 THR A CA 1
ATOM 1154 C C . THR A 1 147 ? 10.676 -1.318 0.476 1.00 83.31 147 THR A C 1
ATOM 1156 O O . THR A 1 147 ? 9.985 -2.134 -0.122 1.00 83.31 147 THR A O 1
ATOM 1159 N N . ASN A 1 148 ? 10.862 -0.069 0.031 1.00 83.94 148 ASN A N 1
ATOM 1160 C CA . ASN A 1 148 ? 10.118 0.578 -1.055 1.00 83.94 148 ASN A CA 1
ATOM 1161 C C . ASN A 1 148 ? 8.603 0.607 -0.818 1.00 83.94 148 ASN A C 1
ATOM 1163 O O . ASN A 1 148 ? 7.826 0.512 -1.760 1.00 83.94 148 ASN A O 1
ATOM 1167 N N . GLU A 1 149 ? 8.172 0.752 0.431 1.00 89.81 149 GLU A N 1
ATOM 1168 C CA . GLU A 1 149 ? 6.758 0.726 0.809 1.00 89.81 149 GLU A CA 1
ATOM 1169 C C . GLU A 1 149 ? 6.264 2.117 1.208 1.00 89.81 149 GLU A C 1
ATOM 1171 O O . GLU A 1 149 ? 7.037 2.998 1.601 1.00 89.81 149 GLU A O 1
ATOM 1176 N N . VAL A 1 150 ? 4.950 2.320 1.139 1.00 93.62 150 VAL A N 1
ATOM 1177 C CA . VAL A 1 150 ? 4.313 3.582 1.534 1.00 93.62 150 VAL A CA 1
ATOM 1178 C C . VAL A 1 150 ? 3.262 3.323 2.600 1.00 93.62 150 VAL A C 1
ATOM 1180 O O . VAL A 1 150 ? 2.426 2.438 2.454 1.00 93.62 150 VAL A O 1
ATOM 1183 N N . GLU A 1 151 ? 3.283 4.117 3.669 1.00 95.69 151 GLU A N 1
ATOM 1184 C CA . GLU A 1 151 ? 2.193 4.186 4.639 1.00 95.69 151 GLU A CA 1
ATOM 1185 C C . GLU A 1 151 ? 1.288 5.370 4.284 1.00 95.69 151 GLU A C 1
ATOM 1187 O O . GLU A 1 151 ? 1.762 6.498 4.111 1.00 95.69 151 GLU A O 1
ATOM 1192 N N . CYS A 1 152 ? -0.018 5.127 4.198 1.00 97.31 152 CYS A N 1
ATOM 1193 C CA . CYS A 1 152 ? -1.019 6.176 4.049 1.00 97.31 152 CYS A CA 1
ATOM 1194 C C . CYS A 1 152 ? -2.151 6.024 5.070 1.00 97.31 152 CYS A C 1
ATOM 1196 O O . CYS A 1 152 ? -2.345 4.959 5.654 1.00 97.31 152 CYS A O 1
ATOM 1198 N N . ILE A 1 153 ? -2.892 7.104 5.310 1.00 97.88 153 ILE A N 1
ATOM 1199 C CA . ILE A 1 153 ? -4.007 7.145 6.258 1.00 97.88 153 ILE A CA 1
ATOM 1200 C C . ILE A 1 153 ? -5.313 7.334 5.492 1.00 97.88 153 ILE A C 1
ATOM 1202 O O . ILE A 1 153 ? -5.471 8.322 4.767 1.00 97.88 153 ILE A O 1
ATOM 1206 N N . ASN A 1 154 ? -6.254 6.400 5.656 1.00 96.81 154 ASN A N 1
ATOM 1207 C CA . ASN A 1 154 ? -7.547 6.492 4.982 1.00 96.81 154 ASN A CA 1
ATOM 1208 C C . ASN A 1 154 ? -8.470 7.531 5.630 1.00 96.81 154 ASN A C 1
ATOM 1210 O O . ASN A 1 154 ? -8.453 7.748 6.844 1.00 96.81 154 ASN A O 1
ATOM 1214 N N . GLN A 1 155 ? -9.327 8.128 4.807 1.00 96.75 155 GLN A N 1
ATOM 1215 C CA . GLN A 1 155 ? -10.403 9.001 5.268 1.00 96.75 155 GLN A CA 1
ATOM 1216 C C . GLN A 1 155 ? -11.620 8.190 5.730 1.00 96.75 155 GLN A C 1
ATOM 1218 O O . GLN A 1 155 ? -11.656 6.964 5.613 1.00 96.75 155 GLN A O 1
ATOM 1223 N N . ALA A 1 156 ? -12.616 8.890 6.275 1.00 96.56 156 ALA A N 1
ATOM 1224 C CA . ALA A 1 156 ? -13.883 8.285 6.654 1.00 96.56 156 ALA A CA 1
ATOM 1225 C C . ALA A 1 156 ? -14.615 7.723 5.425 1.00 96.56 156 ALA A C 1
ATOM 1227 O O . ALA A 1 156 ? -14.805 8.415 4.422 1.00 96.56 156 ALA A O 1
ATOM 1228 N N . CYS A 1 157 ? -15.062 6.480 5.544 1.00 96.06 157 CYS A N 1
ATOM 1229 C CA . CYS A 1 157 ? -15.879 5.794 4.558 1.00 96.06 157 CYS A CA 1
ATOM 1230 C C . CYS A 1 157 ? -17.326 6.307 4.588 1.00 96.06 157 CYS A C 1
ATOM 1232 O O . CYS A 1 157 ? -17.798 6.859 5.585 1.00 96.06 157 CYS A O 1
ATOM 1234 N N . MET A 1 158 ? -18.072 6.072 3.510 1.00 94.69 158 MET A N 1
ATOM 1235 C CA . MET A 1 158 ? -19.497 6.394 3.441 1.00 94.69 158 MET A CA 1
ATOM 1236 C C . MET A 1 158 ? -20.341 5.447 4.301 1.00 94.69 158 MET A C 1
ATOM 1238 O O . MET A 1 158 ? -21.377 5.853 4.828 1.00 94.69 158 MET A O 1
ATOM 1242 N N . ASN A 1 159 ? -19.939 4.176 4.420 1.00 94.12 159 ASN A N 1
ATOM 1243 C CA . ASN A 1 159 ? -20.624 3.175 5.241 1.00 94.12 159 ASN A CA 1
ATOM 1244 C C . ASN A 1 159 ? -19.681 2.056 5.728 1.00 94.12 159 ASN A C 1
ATOM 1246 O O . ASN A 1 159 ? -18.521 1.964 5.334 1.00 94.12 159 ASN A O 1
ATOM 1250 N N . ASP A 1 160 ? -20.203 1.188 6.594 1.00 92.75 160 ASP A N 1
ATOM 1251 C CA . ASP A 1 160 ? -19.472 0.126 7.293 1.00 92.75 160 ASP A CA 1
ATOM 1252 C C . ASP A 1 160 ? -19.269 -1.174 6.499 1.00 92.75 160 ASP A C 1
ATOM 1254 O O . ASP A 1 160 ? -18.804 -2.170 7.058 1.00 92.75 160 ASP A O 1
ATOM 1258 N N . LYS A 1 161 ? -19.632 -1.184 5.211 1.00 93.62 161 LYS A N 1
ATOM 1259 C CA . LYS A 1 161 ? -19.494 -2.334 4.300 1.00 93.62 161 LYS A CA 1
ATOM 1260 C C . LYS A 1 161 ? -18.858 -1.956 2.965 1.00 93.62 161 LYS A C 1
ATOM 1262 O O . LYS A 1 161 ? -18.814 -2.774 2.045 1.00 93.62 161 LYS A O 1
ATOM 1267 N N . GLU A 1 162 ? -18.368 -0.731 2.855 1.00 95.81 162 GLU A N 1
ATOM 1268 C CA . GLU A 1 162 ? -17.810 -0.188 1.628 1.00 95.81 162 GLU A CA 1
ATOM 1269 C C . GLU A 1 162 ? -16.501 -0.887 1.240 1.00 95.81 162 GLU A C 1
ATOM 1271 O O . GLU A 1 162 ? -15.680 -1.236 2.091 1.00 95.81 162 GLU A O 1
ATOM 1276 N N . ARG A 1 163 ? -16.326 -1.110 -0.065 1.00 97.56 163 ARG A N 1
ATOM 1277 C CA . ARG A 1 163 ? -15.106 -1.649 -0.666 1.00 97.56 163 ARG A CA 1
ATOM 1278 C C . ARG A 1 163 ? -14.507 -0.583 -1.558 1.00 97.56 163 ARG A C 1
ATOM 1280 O O . ARG A 1 163 ? -15.058 -0.331 -2.623 1.00 97.56 163 ARG A O 1
ATOM 1287 N N . LEU A 1 164 ? -13.400 -0.005 -1.112 1.00 97.75 164 LEU A N 1
ATOM 1288 C CA . LEU A 1 164 ? -12.731 1.090 -1.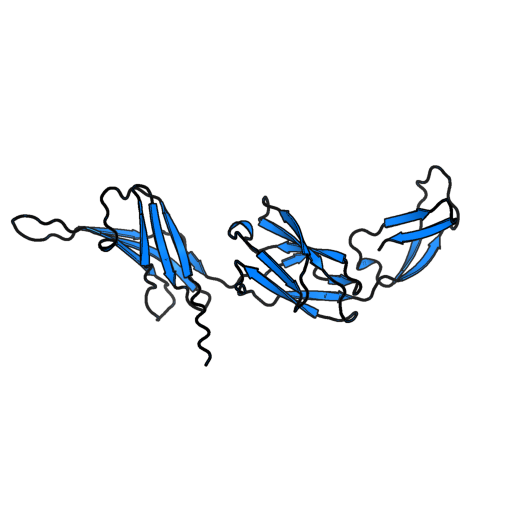798 1.00 97.75 164 LEU A CA 1
ATOM 1289 C C . LEU A 1 164 ? -11.607 0.542 -2.678 1.00 97.75 164 LEU A C 1
ATOM 1291 O O . LEU A 1 164 ? -10.724 -0.150 -2.170 1.00 97.75 164 LEU A O 1
ATOM 1295 N N . GLU A 1 165 ? -11.627 0.822 -3.979 1.00 97.88 165 GLU A N 1
ATOM 1296 C CA . GLU A 1 165 ? -10.573 0.402 -4.909 1.00 97.88 165 GLU A CA 1
ATOM 1297 C C . GLU A 1 165 ? -9.321 1.269 -4.729 1.00 97.88 165 GLU A C 1
ATOM 1299 O O . GLU A 1 165 ? -9.389 2.499 -4.699 1.00 97.88 165 GLU A O 1
ATOM 1304 N N . LEU A 1 166 ? -8.153 0.639 -4.622 1.00 97.88 166 LEU A N 1
ATOM 1305 C CA . LEU A 1 166 ? -6.878 1.346 -4.587 1.00 97.88 166 LEU A CA 1
ATOM 1306 C C . LEU A 1 166 ? -6.575 1.939 -5.966 1.00 97.88 166 LEU A C 1
ATOM 1308 O O . LEU A 1 166 ? -6.480 1.213 -6.952 1.00 97.88 166 LEU A O 1
ATOM 1312 N N . ASN A 1 167 ? -6.346 3.246 -6.008 1.00 96.06 167 ASN A N 1
ATOM 1313 C CA . ASN A 1 167 ? -5.913 3.965 -7.199 1.00 96.06 167 ASN A CA 1
ATOM 1314 C C . ASN A 1 167 ? -4.643 4.751 -6.871 1.00 96.06 167 ASN A C 1
ATOM 1316 O O . ASN A 1 167 ? -4.562 5.405 -5.831 1.00 96.06 167 ASN A O 1
ATOM 1320 N N . ILE A 1 168 ? -3.644 4.705 -7.749 1.00 93.12 168 ILE A N 1
ATOM 1321 C CA . ILE A 1 168 ? -2.369 5.393 -7.532 1.00 93.12 168 ILE A CA 1
ATOM 1322 C C . ILE A 1 168 ? -2.072 6.264 -8.738 1.00 93.12 168 ILE A C 1
ATOM 1324 O O . ILE A 1 168 ? -2.128 5.807 -9.875 1.00 93.12 168 ILE A O 1
ATOM 1328 N N . GLN A 1 169 ? -1.729 7.521 -8.479 1.00 90.38 169 GLN A N 1
ATOM 1329 C CA . GLN A 1 169 ? -1.224 8.432 -9.490 1.00 90.38 169 GLN A CA 1
ATOM 1330 C C . GLN A 1 169 ? 0.277 8.614 -9.332 1.00 90.38 169 GLN A C 1
ATOM 1332 O O . GLN A 1 169 ? 0.753 8.975 -8.256 1.00 90.38 169 GLN A O 1
ATOM 1337 N N . VAL A 1 170 ? 1.002 8.445 -10.429 1.00 83.88 170 VAL A N 1
ATOM 1338 C CA . VAL A 1 170 ? 2.433 8.711 -10.537 1.00 83.88 170 VAL A CA 1
ATOM 1339 C C . VAL A 1 170 ? 2.635 9.845 -11.533 1.00 83.88 170 VAL A C 1
ATOM 1341 O O . VAL A 1 170 ? 2.163 9.767 -12.663 1.00 83.88 170 VAL A O 1
ATOM 1344 N N . ASN A 1 171 ? 3.306 10.926 -11.128 1.00 81.38 171 ASN A N 1
ATOM 1345 C CA . ASN A 1 171 ? 3.539 12.102 -11.981 1.00 81.38 171 ASN A CA 1
ATOM 1346 C C . ASN A 1 171 ? 2.251 12.605 -12.678 1.00 81.38 171 ASN A C 1
ATOM 1348 O O . ASN A 1 171 ? 2.257 12.928 -13.865 1.00 81.38 171 ASN A O 1
ATOM 1352 N N . ASN A 1 172 ? 1.134 12.644 -11.940 1.00 81.50 172 ASN A N 1
ATOM 1353 C CA . ASN A 1 172 ? -0.214 13.012 -12.410 1.00 81.50 172 ASN A CA 1
ATOM 1354 C C . ASN A 1 172 ? -0.864 12.062 -13.438 1.00 81.50 172 ASN A C 1
ATOM 1356 O O . ASN A 1 172 ? -1.922 12.390 -13.973 1.00 81.50 172 ASN A O 1
ATOM 1360 N N . HIS A 1 173 ? -0.286 10.887 -13.684 1.00 82.06 173 HIS A N 1
ATOM 1361 C CA . HIS A 1 173 ? -0.864 9.842 -14.529 1.00 82.06 173 HIS A CA 1
ATOM 1362 C C . HIS A 1 173 ? -1.352 8.682 -13.662 1.00 82.06 173 HIS A C 1
ATOM 1364 O O . HIS A 1 173 ? -0.741 8.368 -12.644 1.00 82.06 173 HIS A O 1
ATOM 1370 N N . GLN A 1 174 ? -2.465 8.056 -14.041 1.00 85.06 174 GLN A N 1
ATOM 1371 C CA . GLN A 1 174 ? -2.981 6.885 -13.330 1.00 85.06 174 GLN A CA 1
ATOM 1372 C C . GLN A 1 174 ? -2.084 5.678 -13.594 1.00 85.06 174 GLN A C 1
ATOM 1374 O O . GLN A 1 174 ? -1.819 5.354 -14.748 1.00 85.06 174 GLN A O 1
ATOM 1379 N N . TRP A 1 175 ? -1.641 5.012 -12.533 1.00 85.31 175 TRP A N 1
ATOM 1380 C CA . TRP A 1 175 ? -0.827 3.810 -12.626 1.00 85.31 175 TRP A CA 1
ATOM 1381 C C . TRP A 1 175 ? -1.726 2.589 -12.834 1.00 85.31 175 TRP A C 1
ATOM 1383 O O . TRP A 1 175 ? -2.662 2.359 -12.065 1.00 85.31 175 TRP A O 1
ATOM 1393 N N . GLN A 1 176 ? -1.459 1.802 -13.878 1.00 83.69 176 GLN A N 1
ATOM 1394 C CA . GLN A 1 176 ? -2.181 0.553 -14.113 1.00 83.69 176 GLN A CA 1
ATOM 1395 C C . GLN A 1 176 ? -1.808 -0.499 -13.067 1.00 83.69 176 GLN A C 1
ATOM 1397 O O . GLN A 1 176 ? -0.651 -0.898 -12.956 1.00 83.69 176 GLN A O 1
ATOM 1402 N N . LEU A 1 177 ? -2.812 -0.962 -12.324 1.00 87.12 177 LEU A N 1
ATOM 1403 C CA . LEU A 1 177 ? -2.681 -1.899 -11.211 1.00 87.12 177 LEU A CA 1
ATOM 1404 C C . LEU A 1 177 ? -3.734 -3.000 -11.323 1.00 87.12 177 LEU A C 1
ATOM 1406 O O . LEU A 1 177 ? -4.834 -2.786 -11.841 1.00 87.12 177 LEU A O 1
ATOM 1410 N N . GLU A 1 178 ? -3.429 -4.175 -10.781 1.00 92.00 178 GLU A N 1
ATOM 1411 C CA . GLU A 1 178 ? -4.469 -5.149 -10.487 1.00 92.00 178 GLU A CA 1
ATOM 1412 C C . GLU A 1 178 ? -5.402 -4.605 -9.403 1.00 92.00 178 GLU A C 1
ATOM 1414 O O . GLU A 1 178 ? -4.974 -4.023 -8.399 1.00 92.00 178 GLU A O 1
ATOM 1419 N N . LYS A 1 179 ? -6.697 -4.872 -9.583 1.00 95.19 179 LYS A N 1
ATOM 1420 C CA . LYS A 1 179 ? -7.745 -4.442 -8.661 1.00 95.19 179 LYS A CA 1
ATOM 1421 C C . LYS A 1 179 ? -7.469 -4.938 -7.247 1.00 95.19 179 LYS A C 1
ATOM 1423 O O . LYS A 1 179 ? -7.478 -6.140 -6.974 1.00 95.19 179 LYS A O 1
ATOM 1428 N N . THR A 1 180 ? -7.265 -3.979 -6.357 1.00 97.75 180 THR A N 1
ATOM 1429 C CA . THR A 1 180 ? -6.970 -4.185 -4.941 1.00 97.75 180 THR A CA 1
ATOM 1430 C C . THR A 1 180 ? -7.936 -3.327 -4.139 1.00 97.75 180 THR A C 1
ATOM 1432 O O . THR A 1 180 ? -8.216 -2.198 -4.532 1.00 97.75 180 THR A O 1
ATOM 1435 N N . TYR A 1 181 ? -8.476 -3.860 -3.043 1.00 98.12 181 TYR A N 1
ATOM 1436 C CA . TYR A 1 181 ? -9.565 -3.221 -2.306 1.00 98.12 181 TYR A CA 1
ATOM 1437 C C . TYR A 1 181 ? -9.237 -3.080 -0.826 1.00 98.12 181 TYR A C 1
ATOM 1439 O O . TYR A 1 181 ? -8.729 -4.018 -0.217 1.00 98.12 181 TYR A O 1
ATOM 1447 N N . PHE A 1 182 ? -9.610 -1.941 -0.250 1.00 98.50 182 PHE A N 1
ATOM 1448 C CA . PHE A 1 182 ? -9.690 -1.737 1.190 1.00 98.50 182 PHE A CA 1
ATOM 1449 C C . PHE A 1 182 ? -11.139 -1.903 1.657 1.00 98.50 182 PHE A C 1
ATOM 1451 O O . PHE A 1 182 ? -12.064 -1.344 1.064 1.00 98.50 182 PHE A O 1
ATOM 1458 N N . GLN A 1 183 ? -11.352 -2.673 2.720 1.00 98.25 183 GLN A N 1
ATOM 1459 C CA . GLN A 1 183 ? -12.676 -2.942 3.270 1.00 98.25 183 GLN A CA 1
ATOM 1460 C C . GLN A 1 183 ? -12.961 -2.051 4.481 1.00 98.25 183 GLN A C 1
ATOM 1462 O O . GLN A 1 183 ? -12.399 -2.238 5.561 1.00 98.25 183 GLN A O 1
ATOM 1467 N N . CYS A 1 184 ? -13.929 -1.153 4.347 1.00 97.94 184 CYS A N 1
ATOM 1468 C CA . CYS A 1 184 ? -14.490 -0.450 5.492 1.00 97.94 184 CYS A CA 1
ATOM 1469 C C . CYS A 1 184 ? -15.345 -1.420 6.313 1.00 97.94 184 CYS A C 1
ATOM 1471 O O . CYS A 1 184 ? -16.116 -2.210 5.755 1.00 97.94 184 CYS A O 1
ATOM 1473 N N . ARG A 1 185 ? -15.173 -1.381 7.634 1.00 97.75 185 ARG A N 1
ATOM 1474 C CA . ARG A 1 185 ? -15.892 -2.197 8.619 1.00 97.75 185 ARG A CA 1
ATOM 1475 C C . ARG A 1 185 ? -16.566 -1.312 9.662 1.00 97.75 185 ARG A C 1
ATOM 1477 O O . ARG A 1 185 ? -16.245 -0.133 9.807 1.00 97.75 185 ARG A O 1
ATOM 1484 N N . ALA A 1 186 ? -17.495 -1.896 10.410 1.00 97.38 186 ALA A N 1
ATOM 1485 C CA . ALA A 1 186 ? -18.194 -1.199 11.481 1.00 97.38 186 ALA A CA 1
ATOM 1486 C C . ALA A 1 186 ? -17.221 -0.660 12.535 1.00 97.38 186 ALA A C 1
ATOM 1488 O O . ALA A 1 186 ? -16.255 -1.325 12.914 1.00 97.38 186 ALA A O 1
ATOM 1489 N N . ASN A 1 187 ? -17.501 0.556 13.007 1.00 96.56 187 ASN A N 1
ATOM 1490 C CA . ASN A 1 187 ? -16.707 1.197 14.047 1.00 96.56 187 ASN A CA 1
ATOM 1491 C C . ASN A 1 187 ? -16.720 0.350 15.335 1.00 96.56 187 ASN A C 1
ATOM 1493 O O . ASN A 1 187 ? -17.718 -0.326 15.623 1.00 96.56 187 ASN A O 1
ATOM 1497 N N . PRO A 1 188 ? -15.630 0.383 16.118 1.00 95.62 188 PRO A N 1
ATOM 1498 C CA . PRO A 1 188 ? -15.570 -0.292 17.405 1.00 95.62 188 PRO A CA 1
ATOM 1499 C C . PRO A 1 188 ? -16.570 0.328 18.385 1.00 95.62 188 PRO A C 1
ATOM 1501 O O . PRO A 1 188 ? -16.736 1.546 18.441 1.00 95.62 188 PRO A O 1
ATOM 1504 N N . ILE A 1 189 ? -17.225 -0.515 19.182 1.00 94.25 189 ILE A N 1
ATOM 1505 C CA . ILE A 1 189 ? -18.156 -0.085 20.232 1.00 94.25 189 ILE A CA 1
ATOM 1506 C C . ILE A 1 189 ? -17.712 -0.709 21.544 1.00 94.25 189 ILE A C 1
ATOM 1508 O O . ILE A 1 189 ? -17.573 -1.925 21.636 1.00 94.25 189 ILE A O 1
ATOM 1512 N N . ILE A 1 190 ? -17.519 0.116 22.569 1.00 92.06 190 ILE A N 1
ATOM 1513 C CA . ILE A 1 190 ? -17.201 -0.335 23.924 1.00 92.06 190 ILE A CA 1
ATOM 1514 C C . ILE A 1 190 ? -18.504 -0.445 24.714 1.00 92.06 190 ILE A C 1
ATOM 1516 O O . ILE A 1 190 ? -19.287 0.501 24.753 1.00 92.06 190 ILE A O 1
ATOM 1520 N N . PHE A 1 191 ? -18.733 -1.591 25.350 1.00 93.19 191 PHE A N 1
ATOM 1521 C CA . PHE A 1 191 ? -19.910 -1.827 26.186 1.00 93.19 191 PHE A CA 1
ATOM 1522 C C . PHE A 1 191 ? -19.605 -1.628 27.659 1.00 93.19 191 PHE A C 1
ATOM 1524 O O . PHE A 1 191 ? -20.329 -0.918 28.353 1.00 93.19 191 PHE A O 1
ATOM 1531 N N . ASP A 1 192 ? -18.544 -2.269 28.141 1.00 92.44 192 ASP A N 1
ATOM 1532 C CA . ASP A 1 192 ? -18.191 -2.240 29.549 1.00 92.44 192 ASP A CA 1
ATOM 1533 C C . ASP A 1 192 ? -16.686 -2.448 29.752 1.00 92.44 192 ASP A C 1
ATOM 1535 O O . ASP A 1 192 ? -15.945 -2.849 28.852 1.00 92.44 192 ASP A O 1
ATOM 1539 N N . TRP A 1 193 ? -16.224 -2.167 30.966 1.00 90.75 193 TRP A N 1
ATOM 1540 C CA . TRP A 1 193 ? -14.860 -2.442 31.392 1.00 90.75 193 TRP A CA 1
ATOM 1541 C C . TRP A 1 193 ? -14.799 -2.776 32.878 1.00 90.75 193 TRP A C 1
ATOM 1543 O O . TRP A 1 193 ? -15.526 -2.202 33.689 1.00 90.75 193 TRP A O 1
ATOM 1553 N N . TYR A 1 194 ? -13.882 -3.659 33.253 1.00 90.88 194 TYR A N 1
ATOM 1554 C CA . TYR A 1 194 ? -13.678 -4.092 34.628 1.00 90.88 194 TYR A CA 1
ATOM 1555 C C . TYR A 1 194 ? -12.181 -4.258 34.940 1.00 90.88 194 TYR A C 1
ATOM 1557 O O . TYR A 1 194 ? -11.456 -4.813 34.114 1.00 90.88 194 TYR A O 1
ATOM 1565 N N . PRO A 1 195 ? -11.703 -3.860 36.134 1.00 90.81 195 PRO A N 1
ATOM 1566 C CA . PRO A 1 195 ? -12.438 -3.195 37.222 1.00 90.81 195 PRO A CA 1
ATOM 1567 C C . PRO A 1 195 ? -12.769 -1.710 36.961 1.00 90.81 195 PRO A C 1
ATOM 1569 O O . PRO A 1 195 ? -12.148 -1.050 36.137 1.00 90.81 195 PRO A O 1
ATOM 1572 N N . LYS A 1 196 ? -13.738 -1.160 37.713 1.00 86.12 196 LYS A N 1
ATOM 1573 C CA . LYS A 1 196 ? -14.160 0.264 37.657 1.00 86.12 196 LYS A CA 1
ATOM 1574 C C . LYS A 1 196 ? -13.321 1.223 38.510 1.00 86.12 196 LYS A C 1
ATOM 1576 O O . LYS A 1 196 ? -13.643 2.398 38.633 1.00 86.12 196 LYS A O 1
ATOM 1581 N N . LYS A 1 197 ? -12.263 0.718 39.134 1.00 83.56 197 LYS A N 1
ATOM 1582 C CA . LYS A 1 197 ? -11.342 1.475 39.985 1.00 83.56 197 LYS A CA 1
ATOM 1583 C C . LYS A 1 197 ? -9.920 1.091 39.624 1.00 83.56 197 LYS A C 1
ATOM 1585 O O . LYS A 1 197 ? -9.712 -0.021 39.153 1.00 83.56 197 LYS A O 1
ATOM 1590 N N . SER A 1 198 ? -8.971 1.987 39.872 1.00 83.56 198 SER A N 1
ATOM 1591 C CA . SER A 1 198 ? -7.541 1.726 39.712 1.00 83.56 198 SER A CA 1
ATOM 1592 C C . SER A 1 198 ? -6.725 2.374 40.825 1.00 83.56 198 SER A C 1
ATOM 1594 O O . SER A 1 198 ? -7.252 3.161 41.609 1.00 83.56 198 SER A O 1
ATOM 1596 N N . ILE A 1 199 ? -5.452 2.000 40.914 1.00 83.38 199 ILE A N 1
ATOM 1597 C CA . ILE A 1 199 ? -4.472 2.622 41.807 1.00 83.38 199 ILE A CA 1
ATOM 1598 C C . ILE A 1 199 ? -3.697 3.696 41.043 1.00 83.38 199 ILE A C 1
ATOM 1600 O O . ILE A 1 199 ? -3.493 3.577 39.836 1.00 83.38 199 ILE A O 1
ATOM 1604 N N . ILE A 1 200 ? -3.247 4.737 41.748 1.00 83.19 200 ILE A N 1
ATOM 1605 C CA . ILE A 1 200 ? -2.563 5.897 41.143 1.00 83.19 200 ILE A CA 1
ATOM 1606 C C . ILE A 1 200 ? -1.304 5.477 40.374 1.00 83.19 200 ILE A C 1
ATOM 1608 O O . ILE A 1 200 ? -1.001 6.047 39.332 1.00 83.19 200 ILE A O 1
ATOM 1612 N N . SER A 1 201 ? -0.601 4.446 40.844 1.00 86.00 201 SER A N 1
ATOM 1613 C CA . SER A 1 201 ? 0.584 3.911 40.168 1.00 86.00 201 SER A CA 1
ATOM 1614 C C . SER A 1 201 ? 0.283 3.207 38.837 1.00 86.00 201 SER A C 1
ATOM 1616 O O . SER A 1 201 ? 1.214 2.860 38.118 1.00 86.00 201 SER A O 1
ATOM 1618 N N . GLY A 1 202 ? -0.988 2.960 38.503 1.00 85.06 202 GLY A N 1
ATOM 1619 C CA . GLY A 1 202 ? -1.381 2.231 37.299 1.00 85.06 202 GLY A CA 1
ATOM 1620 C C . GLY A 1 202 ? -0.951 0.760 37.319 1.00 85.06 202 GLY A C 1
ATOM 1621 O O . GLY A 1 202 ? -0.841 0.142 38.377 1.00 85.06 202 GLY A O 1
ATOM 1622 N N . GLY A 1 203 ? -0.760 0.179 36.130 1.00 83.62 203 GLY A N 1
ATOM 1623 C CA . GLY A 1 203 ? -0.277 -1.198 35.942 1.00 83.62 203 GLY A CA 1
ATOM 1624 C C . GLY A 1 203 ? -1.322 -2.304 36.133 1.00 83.62 203 GLY A C 1
ATOM 1625 O O . GLY A 1 203 ? -1.037 -3.471 35.871 1.00 83.62 203 GLY A O 1
ATOM 1626 N N . MET A 1 204 ? -2.542 -1.967 36.552 1.00 86.56 204 MET A N 1
ATOM 1627 C CA . MET A 1 204 ? -3.609 -2.952 36.699 1.00 86.56 204 MET A CA 1
ATOM 1628 C C . MET A 1 204 ? -4.215 -3.340 35.348 1.00 86.56 204 MET A C 1
ATOM 1630 O O . MET A 1 204 ? -4.521 -2.487 34.516 1.00 86.56 204 MET A O 1
ATOM 1634 N N . LYS A 1 205 ? -4.439 -4.644 35.156 1.00 88.94 205 LYS A N 1
ATOM 1635 C CA . LYS A 1 205 ? -5.102 -5.182 33.968 1.00 88.94 205 LYS A CA 1
ATOM 1636 C C . LYS A 1 205 ? -6.577 -4.776 33.950 1.00 88.94 205 LYS A C 1
ATOM 1638 O O . LYS A 1 205 ? -7.313 -5.077 34.887 1.00 88.94 205 LYS A O 1
ATOM 1643 N N . LEU A 1 206 ? -6.995 -4.145 32.857 1.00 88.19 206 LEU A N 1
ATOM 1644 C CA . LEU A 1 206 ? -8.389 -3.822 32.569 1.00 88.19 206 LEU A CA 1
ATOM 1645 C C . LEU A 1 206 ? -8.913 -4.775 31.495 1.00 88.19 206 LEU A C 1
ATOM 1647 O O . LEU A 1 206 ? -8.254 -5.021 30.486 1.00 88.19 206 LEU A O 1
ATOM 1651 N N . ILE A 1 207 ? -10.088 -5.338 31.744 1.00 91.44 207 ILE A N 1
ATOM 1652 C CA . ILE A 1 207 ? -10.837 -6.174 30.811 1.00 91.44 207 ILE A CA 1
ATOM 1653 C C . ILE A 1 207 ? -11.904 -5.288 30.199 1.00 91.44 207 ILE A C 1
ATOM 1655 O O . ILE A 1 207 ? -12.668 -4.667 30.931 1.00 91.44 207 ILE A O 1
ATOM 1659 N N . VAL A 1 208 ? -11.951 -5.230 28.875 1.00 91.50 208 VAL A N 1
ATOM 1660 C CA . VAL A 1 208 ? -12.876 -4.374 28.133 1.00 91.50 208 VAL A CA 1
ATOM 1661 C C . VAL A 1 208 ? -13.699 -5.249 27.208 1.00 91.50 208 VAL A C 1
ATOM 1663 O O . VAL A 1 208 ? -13.154 -6.115 26.526 1.00 91.50 208 VAL A O 1
ATOM 1666 N N . SER A 1 209 ? -15.012 -5.051 27.230 1.00 93.81 209 SER A N 1
ATOM 1667 C CA . SER A 1 209 ? -15.964 -5.756 26.380 1.00 93.81 209 SER A CA 1
ATOM 1668 C C . SER A 1 209 ? -16.577 -4.789 25.376 1.00 93.81 209 SER A C 1
ATOM 1670 O O . SER A 1 209 ? -16.764 -3.602 25.650 1.00 93.81 209 SER A O 1
ATOM 1672 N N . GLY A 1 210 ? -16.878 -5.299 24.188 1.00 94.62 210 GLY A N 1
ATOM 1673 C CA . GLY A 1 210 ? -17.329 -4.481 23.075 1.00 94.62 210 GLY A CA 1
ATOM 1674 C C . GLY A 1 210 ? -17.554 -5.293 21.807 1.00 94.62 210 GLY A C 1
ATOM 1675 O O . GLY A 1 210 ? -17.534 -6.525 21.832 1.00 94.62 210 GLY A O 1
ATOM 1676 N N . GLN A 1 211 ? -17.740 -4.588 20.698 1.00 96.06 211 GLN A N 1
ATOM 1677 C CA . GLN A 1 211 ? -17.858 -5.130 19.345 1.00 96.06 211 GLN A CA 1
ATOM 1678 C C . GLN A 1 211 ? -16.855 -4.458 18.410 1.00 96.06 211 GLN A C 1
ATOM 1680 O O . GLN A 1 211 ? -16.491 -3.302 18.619 1.00 96.06 211 GLN A O 1
ATOM 1685 N N . ASN A 1 212 ? -16.431 -5.193 17.377 1.00 95.62 212 ASN A N 1
ATOM 1686 C CA . ASN A 1 212 ? -15.507 -4.742 16.330 1.00 95.62 212 ASN A CA 1
ATOM 1687 C C . ASN A 1 212 ? -14.194 -4.158 16.875 1.00 95.62 212 ASN A C 1
ATOM 1689 O O . ASN A 1 212 ? -13.617 -3.261 16.277 1.00 95.62 212 ASN A O 1
ATOM 1693 N N . LEU A 1 213 ? -13.720 -4.616 18.037 1.00 93.44 213 LEU A N 1
ATOM 1694 C CA . LEU A 1 213 ? -12.498 -4.078 18.649 1.00 93.44 213 LEU A CA 1
ATOM 1695 C C . LEU A 1 213 ? -11.230 -4.470 17.869 1.00 93.44 213 LEU A C 1
ATOM 1697 O O . LEU A 1 213 ? -10.181 -3.864 18.054 1.00 93.44 213 LEU A O 1
ATOM 1701 N N . ASP A 1 214 ? -11.337 -5.471 16.994 1.00 93.06 214 ASP A N 1
ATOM 1702 C CA . ASP A 1 214 ? -10.288 -5.988 16.114 1.00 93.06 214 ASP A CA 1
ATOM 1703 C C . ASP A 1 214 ? -9.994 -5.093 14.901 1.00 93.06 214 ASP A C 1
ATOM 1705 O O . ASP A 1 214 ? -8.967 -5.272 14.247 1.00 93.06 214 ASP A O 1
ATOM 1709 N N . VAL A 1 215 ? -10.868 -4.127 14.587 1.00 95.06 215 VAL A N 1
ATOM 1710 C CA . VAL A 1 215 ? -10.669 -3.215 13.443 1.00 95.06 215 VAL A CA 1
ATOM 1711 C C . VAL A 1 215 ? -9.611 -2.144 13.711 1.00 95.06 215 VAL A C 1
ATOM 1713 O O . VAL A 1 215 ? -9.155 -1.484 12.783 1.00 95.06 215 VAL A O 1
ATOM 1716 N N . VAL A 1 216 ? -9.212 -1.974 14.972 1.00 92.12 216 VAL A N 1
ATOM 1717 C CA . VAL A 1 216 ? -8.253 -0.962 15.414 1.00 92.12 216 VAL A CA 1
ATOM 1718 C C . VAL A 1 216 ? -6.863 -1.574 15.530 1.00 92.12 216 VAL A C 1
ATOM 1720 O O . VAL A 1 216 ? -6.656 -2.541 16.259 1.00 92.12 216 VAL A O 1
ATOM 1723 N N . GLN A 1 217 ? -5.873 -0.965 14.879 1.00 93.06 217 GLN A N 1
ATOM 1724 C CA . GLN A 1 217 ? -4.499 -1.483 14.872 1.00 93.06 217 GLN A CA 1
ATOM 1725 C C . GLN A 1 217 ? -3.793 -1.346 16.228 1.00 93.06 217 GLN A C 1
ATOM 1727 O O . GLN A 1 217 ? -3.017 -2.217 16.621 1.00 93.06 217 GLN A O 1
ATOM 1732 N N . LYS A 1 218 ? -4.000 -0.219 16.922 1.00 91.56 218 LYS A N 1
ATOM 1733 C CA . LYS A 1 218 ? -3.319 0.113 18.184 1.00 91.56 218 LYS A CA 1
ATOM 1734 C C . LYS A 1 218 ? -4.278 0.820 19.150 1.00 91.56 218 LYS A C 1
ATOM 1736 O O . LYS A 1 218 ? -4.155 2.030 19.333 1.00 91.56 218 LYS A O 1
ATOM 1741 N N . PRO A 1 219 ? -5.228 0.094 19.766 1.00 89.00 219 PRO A N 1
ATOM 1742 C CA . PRO A 1 219 ? -6.149 0.696 20.721 1.00 89.00 219 PRO A CA 1
ATOM 1743 C C . PRO A 1 219 ? -5.388 1.195 21.955 1.00 89.00 219 PRO A C 1
ATOM 1745 O O . PRO A 1 219 ? -4.506 0.510 22.480 1.00 89.00 219 PRO A O 1
ATOM 1748 N N . MET A 1 220 ? -5.740 2.385 22.437 1.00 86.00 220 MET A N 1
ATOM 1749 C CA . MET A 1 220 ? -5.150 2.993 23.628 1.00 86.00 220 MET A CA 1
ATOM 1750 C C . MET A 1 220 ? -6.235 3.403 24.618 1.00 86.00 220 MET A C 1
ATOM 1752 O O . MET A 1 220 ? -7.328 3.816 24.245 1.00 86.00 220 MET A O 1
ATOM 1756 N N . MET A 1 221 ? -5.918 3.335 25.907 1.00 81.25 221 MET A N 1
ATOM 1757 C CA . MET A 1 221 ? -6.776 3.889 26.949 1.00 81.25 221 MET A CA 1
ATOM 1758 C C . MET A 1 221 ? -6.237 5.248 27.378 1.00 81.25 221 MET A C 1
ATOM 1760 O O . MET A 1 221 ? -5.057 5.376 27.705 1.00 81.25 221 MET A O 1
ATOM 1764 N N . LYS A 1 222 ? -7.109 6.252 27.422 1.00 81.12 222 LYS A N 1
ATOM 1765 C CA . LYS A 1 222 ? -6.813 7.580 27.947 1.00 81.12 222 LYS A CA 1
ATOM 1766 C C . LYS A 1 222 ? -7.643 7.826 29.201 1.00 81.12 222 LYS A C 1
ATOM 1768 O O . LYS A 1 222 ? -8.859 7.665 29.206 1.00 81.12 222 LYS A O 1
ATOM 1773 N N . PHE A 1 223 ? -6.973 8.233 30.273 1.00 75.00 223 PHE A N 1
ATOM 1774 C CA . PHE A 1 223 ? -7.609 8.628 31.526 1.00 75.00 223 PHE A CA 1
ATOM 1775 C C . PHE A 1 223 ? -7.434 10.131 31.736 1.00 75.00 223 PHE A C 1
ATOM 1777 O O . PHE A 1 223 ? -6.314 10.637 31.654 1.00 75.00 223 PHE A O 1
ATOM 1784 N N . ILE A 1 224 ? -8.528 10.842 32.011 1.00 76.88 224 ILE A N 1
ATOM 1785 C CA . ILE A 1 224 ? -8.513 12.288 32.249 1.00 76.88 224 ILE A CA 1
ATOM 1786 C C . ILE A 1 224 ? -8.848 12.541 33.724 1.00 76.88 224 ILE A C 1
ATOM 1788 O O . ILE A 1 224 ? -10.007 12.491 34.137 1.00 76.88 224 ILE A O 1
ATOM 1792 N N . SER A 1 225 ? -7.819 12.826 34.531 1.00 68.06 225 SER A N 1
ATOM 1793 C CA . SER A 1 225 ? -7.927 12.982 35.994 1.00 68.06 225 SER A CA 1
ATOM 1794 C C . SER A 1 225 ? -8.883 14.092 36.424 1.00 68.06 225 SER A C 1
ATOM 1796 O O . SER A 1 225 ? -9.563 13.960 37.436 1.00 68.06 225 SER A O 1
ATOM 1798 N N . ASN A 1 226 ? -8.961 15.175 35.649 1.00 67.31 226 ASN A N 1
ATOM 1799 C CA . ASN A 1 226 ? -9.736 16.360 36.017 1.00 67.31 226 ASN A CA 1
ATOM 1800 C C . ASN A 1 226 ? -11.247 16.181 35.793 1.00 67.31 226 ASN A C 1
ATOM 1802 O O . ASN A 1 226 ? -12.028 16.981 36.297 1.00 67.31 226 ASN A O 1
ATOM 1806 N N . SER A 1 227 ? -11.662 15.141 35.062 1.00 58.69 227 SER A N 1
ATOM 1807 C CA . SER A 1 227 ? -13.069 14.837 34.775 1.00 58.69 227 SER A CA 1
ATOM 1808 C C . SER A 1 227 ? -13.508 13.440 35.236 1.00 58.69 227 SER A C 1
ATOM 1810 O O . SER A 1 227 ? -14.691 13.128 35.161 1.00 58.69 227 SER A O 1
ATOM 1812 N N . SER A 1 228 ? -12.594 12.600 35.746 1.00 55.41 228 SER A N 1
ATOM 1813 C CA . SER A 1 228 ? -12.843 11.174 36.049 1.00 55.41 228 SER A CA 1
ATOM 1814 C C . SER A 1 228 ? -13.375 10.372 34.850 1.00 55.41 228 SER A C 1
ATOM 1816 O O . SER A 1 228 ? -14.063 9.366 35.025 1.00 55.41 228 SER A O 1
ATOM 1818 N N . ILE A 1 229 ? -13.059 10.811 33.629 1.00 54.75 229 ILE A N 1
ATOM 1819 C CA . ILE A 1 229 ? -13.505 10.166 32.392 1.00 54.75 229 ILE A CA 1
ATOM 1820 C C . ILE A 1 229 ? -12.427 9.182 31.922 1.00 54.75 229 ILE A C 1
ATOM 1822 O O . ILE A 1 229 ? -11.236 9.509 31.874 1.00 54.75 229 ILE A O 1
ATOM 1826 N N . PHE A 1 230 ? -12.866 7.976 31.563 1.00 55.28 230 PHE A N 1
ATOM 1827 C CA . PHE A 1 230 ? -12.071 6.989 30.837 1.00 55.28 230 PHE A CA 1
ATOM 1828 C C . PHE A 1 230 ? -12.510 6.993 29.371 1.00 55.28 230 PHE A C 1
ATOM 1830 O O . PHE A 1 230 ? -13.661 6.682 29.074 1.00 55.28 230 PHE A O 1
ATOM 1837 N N . GLU A 1 231 ? -11.597 7.341 28.469 1.00 59.91 231 GLU A N 1
ATOM 1838 C CA . GLU A 1 231 ? -11.809 7.299 27.022 1.00 59.91 231 GLU A CA 1
ATOM 1839 C C . GLU A 1 231 ? -11.009 6.136 26.435 1.00 59.91 231 GLU A C 1
ATOM 1841 O O . GLU A 1 231 ? -9.807 5.998 26.673 1.00 59.91 231 GLU A O 1
ATOM 1846 N N . PHE A 1 232 ? -11.673 5.297 25.646 1.00 53.53 232 PHE A N 1
ATOM 1847 C CA . PHE A 1 232 ? -10.981 4.398 24.733 1.00 53.53 232 PHE A CA 1
ATOM 1848 C C . PHE A 1 232 ? -10.692 5.167 23.454 1.00 53.53 232 PHE A C 1
ATOM 1850 O O . PHE A 1 232 ? -11.615 5.612 22.779 1.00 53.53 232 PHE A O 1
ATOM 1857 N N . ILE A 1 233 ? -9.410 5.341 23.151 1.00 59.97 233 ILE A N 1
ATOM 1858 C CA . ILE A 1 233 ? -8.973 5.852 21.861 1.00 59.97 233 ILE A CA 1
ATOM 1859 C C . ILE A 1 233 ? -8.820 4.639 20.958 1.00 59.97 233 ILE A C 1
ATOM 1861 O O . ILE A 1 233 ? -7.915 3.815 21.131 1.00 59.97 233 ILE A O 1
ATOM 1865 N N . THR A 1 234 ? -9.769 4.532 20.045 1.00 51.75 234 THR A N 1
ATOM 1866 C CA . THR A 1 234 ? -9.796 3.575 18.948 1.00 51.75 234 THR A CA 1
ATOM 1867 C C . THR A 1 234 ? -9.364 4.249 17.666 1.00 51.75 234 THR A C 1
ATOM 1869 O O . THR A 1 234 ? -9.863 5.374 17.441 1.00 51.75 234 THR A O 1
#

InterPro domains:
  IPR013783 Immunoglobulin-like fold [G3DSA:2.60.40.10] (101-185)
  IPR031148 Plexin family [PTHR22625] (103-226)

Secondary structure (DSSP, 8-state):
--------EEEEEEES--TT--GGGEEEEEE-TT-SS--EEEEEEEE-SSEEEEEEEPPSS-EEEEEEEEEEEEE--TT--EEEEEEEEEEEEEEE-----EEESSEEETT---EEEEESS-GGG-S-EEEEETTEEEEEEEEETTTTEEEEE----SSTT-EEEEEEEETTEEPP----EEEEEPPPEEEEEE-S---TT-----EEEEESGGG-SS-EEEEETTTTEEEEE-

Radius of gyration: 27.94 Å; chains: 1; bounding box: 59×31×93 Å

Sequence (234 aa):
MNADVNIESVTLTITGSFEGVQAHLVTILVTFPLSNQHDFVCTIEHTQNDSLTCNLIIPKQPVQGIISINIKSYRELSMGDTDIFGSVNFPEKFNIYIPKAILKPDYGPAIGGTKIQIENLDFNLYSTVKIYLDKQECQISKYDYSTNEVECINQACMNDKERLELNIQVNNHQWQLEKTYFQCRANPIIFDWYPKKSIISGGMKLIVSGQNLDVVQKPMMKFISNSSIFEFIT

pLDDT: mean 79.21, std 16.69, range [20.61, 98.5]